Protein AF-0000000072902634 (afdb_homodimer)

Nearest PDB structures (foldseek):
  3dku-assembly8_H  TM=8.386E-01  e=2.528E-10  Escherichia coli APEC O1
  6m6y-assembly1_A  TM=7.866E-01  e=4.391E-08  Mycolicibacterium smegmatis MC2 155
  5ggc-assembly1_A  TM=7.955E-01  e=4.964E-08  Mycolicibacterium smegmatis MC2 155
  5isy-assembly1_C  TM=7.132E-01  e=1.367E-06  Escherichia coli K-12
  3j7y-assembly1_e  TM=7.164E-01  e=5.611E-06  Homo sapiens

Structure (mmCIF, N/CA/C/O backbone):
data_AF-0000000072902634-model_v1
#
loop_
_entity.id
_entity.type
_entity.pdbx_description
1 polymer 'NUDIX hydrolase'
#
loop_
_atom_site.group_PDB
_atom_site.id
_atom_site.type_symbol
_atom_site.label_atom_id
_atom_site.label_alt_id
_atom_site.label_comp_id
_atom_site.label_asym_id
_atom_site.label_entity_id
_atom_site.label_seq_id
_atom_site.pdbx_PDB_ins_code
_atom_site.Cartn_x
_atom_site.Cartn_y
_atom_site.Cartn_z
_atom_site.occupancy
_atom_site.B_iso_or_equiv
_atom_site.auth_seq_id
_atom_site.auth_comp_id
_atom_site.auth_asym_id
_atom_site.auth_atom_id
_atom_site.pdbx_PDB_model_num
ATOM 1 N N . MET A 1 1 ? 7.055 -5.246 19.156 1 53.06 1 MET A N 1
ATOM 2 C CA . MET A 1 1 ? 5.766 -4.562 19.125 1 53.06 1 MET A CA 1
ATOM 3 C C . MET A 1 1 ? 4.93 -5.043 17.938 1 53.06 1 MET A C 1
ATOM 5 O O . MET A 1 1 ? 5.461 -5.27 16.844 1 53.06 1 MET A O 1
ATOM 9 N N . MET A 1 2 ? 3.848 -5.895 18.109 1 72.19 2 MET A N 1
ATOM 10 C CA . MET A 1 2 ? 2.98 -6.602 17.172 1 72.19 2 MET A CA 1
ATOM 11 C C . MET A 1 2 ? 2.08 -5.629 16.422 1 72.19 2 MET A C 1
ATOM 13 O O . MET A 1 2 ? 1.369 -4.832 17.031 1 72.19 2 MET A O 1
ATOM 17 N N . TYR A 1 3 ? 2.367 -5.316 15.188 1 90.56 3 TYR A N 1
ATOM 18 C CA . TYR A 1 3 ? 1.483 -4.438 14.438 1 90.56 3 TYR A CA 1
ATOM 19 C C . TYR A 1 3 ? 0.258 -5.191 13.938 1 90.56 3 TYR A C 1
ATOM 21 O O . TYR A 1 3 ? 0.328 -6.395 13.672 1 90.56 3 TYR A O 1
ATOM 29 N N . PRO A 1 4 ? -0.807 -4.48 13.805 1 94.38 4 PRO A N 1
ATOM 30 C CA . PRO A 1 4 ? -2.096 -5.16 13.648 1 94.38 4 PRO A CA 1
ATOM 31 C C . PRO A 1 4 ? -2.332 -5.664 12.227 1 94.38 4 PRO A C 1
ATOM 33 O O . PRO A 1 4 ? -3.221 -6.488 12 1 94.38 4 PRO A O 1
ATOM 36 N N . ILE A 1 5 ? -1.676 -5.172 11.258 1 97.06 5 ILE A N 1
ATOM 37 C CA . ILE A 1 5 ? -1.984 -5.5 9.867 1 97.06 5 ILE A CA 1
ATOM 38 C C . ILE A 1 5 ? -0.877 -6.375 9.281 1 97.06 5 ILE A C 1
ATOM 40 O O . ILE A 1 5 ? 0.306 -6.047 9.398 1 97.06 5 ILE A O 1
ATOM 44 N N . ARG A 1 6 ? -1.269 -7.496 8.734 1 97.56 6 ARG A N 1
ATOM 45 C CA . ARG A 1 6 ? -0.347 -8.328 7.961 1 97.56 6 ARG A CA 1
ATOM 46 C C . ARG A 1 6 ? -0.116 -7.746 6.57 1 97.56 6 ARG A C 1
ATOM 48 O O . ARG A 1 6 ? -1.032 -7.715 5.746 1 97.56 6 ARG A O 1
ATOM 55 N N . VAL A 1 7 ? 1.092 -7.336 6.312 1 98.44 7 VAL A N 1
ATOM 56 C CA . VAL A 1 7 ? 1.448 -6.793 5.004 1 98.44 7 VAL A CA 1
ATOM 57 C C . VAL A 1 7 ? 1.836 -7.93 4.062 1 98.44 7 VAL A C 1
ATOM 59 O O . VAL A 1 7 ? 2.625 -8.805 4.426 1 98.44 7 VAL A O 1
ATOM 62 N N . ARG A 1 8 ? 1.213 -7.883 2.846 1 98.62 8 ARG A N 1
ATOM 63 C CA . ARG A 1 8 ? 1.448 -8.906 1.836 1 98.62 8 ARG A CA 1
ATOM 64 C C . ARG A 1 8 ? 1.839 -8.289 0.5 1 98.62 8 ARG A C 1
ATOM 66 O O . ARG A 1 8 ? 1.524 -7.125 0.237 1 98.62 8 ARG A O 1
ATOM 73 N N . GLY A 1 9 ? 2.582 -9 -0.279 1 98.69 9 GLY A N 1
ATOM 74 C CA . GLY A 1 9 ? 2.887 -8.672 -1.662 1 98.69 9 GLY A CA 1
ATOM 75 C C . GLY A 1 9 ? 2.479 -9.758 -2.639 1 98.69 9 GLY A C 1
ATOM 76 O O . GLY A 1 9 ? 2.629 -10.945 -2.35 1 98.69 9 GLY A O 1
ATOM 77 N N . SER A 1 10 ? 1.958 -9.367 -3.789 1 98.81 10 SER A N 1
ATOM 78 C CA . SER A 1 10 ? 1.588 -10.297 -4.852 1 98.81 10 SER A CA 1
ATOM 79 C C . SER A 1 10 ? 2.158 -9.859 -6.195 1 98.81 10 SER A C 1
ATOM 81 O O . SER A 1 10 ? 2.32 -8.664 -6.445 1 98.81 10 SER A O 1
ATOM 83 N N . ALA A 1 11 ? 2.434 -10.797 -7.008 1 98.88 11 ALA A N 1
ATOM 84 C CA . ALA A 1 11 ? 2.959 -10.547 -8.352 1 98.88 11 ALA A CA 1
ATOM 85 C C . ALA A 1 11 ? 1.867 -10.719 -9.406 1 98.88 11 ALA A C 1
ATOM 87 O O . ALA A 1 11 ? 1.338 -11.812 -9.594 1 98.88 11 ALA A O 1
ATOM 88 N N . LEU A 1 12 ? 1.52 -9.656 -10.039 1 98.94 12 LEU A N 1
ATOM 89 C CA . LEU A 1 12 ? 0.672 -9.711 -11.227 1 98.94 12 LEU A CA 1
ATOM 90 C C . LEU A 1 12 ? 1.515 -9.844 -12.484 1 98.94 12 LEU A C 1
ATOM 92 O O . LEU A 1 12 ? 2.199 -8.906 -12.891 1 98.94 12 LEU A O 1
ATOM 96 N N . ILE A 1 13 ? 1.522 -10.984 -13.07 1 98.88 13 ILE A N 1
ATOM 97 C CA . ILE A 1 13 ? 2.309 -11.289 -14.258 1 98.88 13 ILE A CA 1
ATOM 98 C C . ILE A 1 13 ? 1.378 -11.617 -15.422 1 98.88 13 ILE A C 1
ATOM 100 O O . ILE A 1 13 ? 0.684 -12.633 -15.406 1 98.88 13 ILE A O 1
ATOM 104 N N . ILE A 1 14 ? 1.354 -10.766 -16.422 1 98.69 14 ILE A N 1
ATOM 105 C CA . ILE A 1 14 ? 0.525 -10.961 -17.594 1 98.69 14 ILE A CA 1
ATOM 106 C C . ILE A 1 14 ? 1.41 -11.039 -18.844 1 98.69 14 ILE A C 1
ATOM 108 O O . ILE A 1 14 ? 2.209 -10.133 -19.109 1 98.69 14 ILE A O 1
ATOM 112 N N . GLU A 1 15 ? 1.349 -12.117 -19.516 1 97.44 15 GLU A N 1
ATOM 113 C CA . GLU A 1 15 ? 2.041 -12.359 -20.781 1 97.44 15 GLU A CA 1
ATOM 114 C C . GLU A 1 15 ? 1.113 -13 -21.797 1 97.44 15 GLU A C 1
ATOM 116 O O . GLU A 1 15 ? 0.334 -13.898 -21.469 1 97.44 15 GLU A O 1
ATOM 121 N N . ASN A 1 16 ? 1.155 -12.547 -23.016 1 97.44 16 ASN A N 1
ATOM 122 C CA . ASN A 1 16 ? 0.382 -13.133 -24.094 1 97.44 16 ASN A CA 1
ATOM 123 C C . ASN A 1 16 ? -1.099 -13.234 -23.734 1 97.44 16 ASN A C 1
ATOM 125 O O . ASN A 1 16 ? -1.709 -14.297 -23.906 1 97.44 16 ASN A O 1
ATOM 129 N N . GLU A 1 17 ? -1.635 -12.219 -23.109 1 98.25 17 GLU A N 1
ATOM 130 C CA . GLU A 1 17 ? -3.045 -12.102 -22.75 1 98.25 17 GLU A CA 1
ATOM 131 C C . GLU A 1 17 ? -3.449 -13.172 -21.734 1 98.25 17 GLU A C 1
ATOM 133 O O . GLU A 1 17 ? -4.621 -13.555 -21.672 1 98.25 17 GLU A O 1
ATOM 138 N N . GLU A 1 18 ? -2.496 -13.656 -21 1 98.75 18 GLU A N 1
ATOM 139 C CA . GLU A 1 18 ? -2.736 -14.602 -19.906 1 98.75 18 GLU A CA 1
ATOM 140 C C . GLU A 1 18 ? -2.125 -14.102 -18.609 1 98.75 18 GLU A C 1
ATOM 142 O O . GLU A 1 18 ? -1.1 -13.422 -18.609 1 98.75 18 GLU A O 1
ATOM 147 N N . VAL A 1 19 ? -2.754 -14.422 -17.531 1 98.88 19 VAL A N 1
ATOM 148 C CA . VAL A 1 19 ? -2.236 -14.078 -16.203 1 98.88 19 VAL A CA 1
ATOM 149 C C . VAL A 1 19 ? -1.739 -15.336 -15.5 1 98.88 19 VAL A C 1
ATOM 151 O O . VAL A 1 19 ? -2.375 -16.391 -15.578 1 98.88 19 VAL A O 1
ATOM 154 N N . LEU A 1 20 ? -0.582 -15.281 -14.875 1 98.88 20 LEU A N 1
ATOM 155 C CA . LEU A 1 20 ? -0.011 -16.391 -14.133 1 98.88 20 LEU A CA 1
ATOM 156 C C . LEU A 1 20 ? -0.644 -16.516 -12.75 1 98.88 20 LEU A C 1
ATOM 158 O O . LEU A 1 20 ? -0.615 -15.555 -11.969 1 98.88 20 LEU A O 1
ATOM 162 N N . LEU A 1 21 ? -1.217 -17.656 -12.461 1 98.81 21 LEU A N 1
ATOM 163 C CA . LEU A 1 21 ? -1.877 -17.906 -11.188 1 98.81 21 LEU A CA 1
ATOM 164 C C . LEU A 1 21 ? -1.385 -19.203 -10.547 1 98.81 21 LEU A C 1
ATOM 166 O O . LEU A 1 21 ? -0.917 -20.094 -11.25 1 98.81 21 LEU A O 1
ATOM 170 N N . VAL A 1 22 ? -1.429 -19.234 -9.25 1 98.12 22 VAL A N 1
ATOM 171 C CA . VAL A 1 22 ? -1.163 -20.453 -8.492 1 98.12 22 VAL A CA 1
ATOM 172 C C . VAL A 1 22 ? -2.477 -21.156 -8.188 1 98.12 22 VAL A C 1
ATOM 174 O O . VAL A 1 22 ? -3.447 -20.531 -7.754 1 98.12 22 VAL A O 1
ATOM 177 N N . GLU A 1 23 ? -2.527 -22.422 -8.453 1 97.44 23 GLU A N 1
ATOM 178 C CA . GLU A 1 23 ? -3.729 -23.25 -8.297 1 97.44 23 GLU A CA 1
ATOM 179 C C . GLU A 1 23 ? -3.742 -23.969 -6.953 1 97.44 23 GLU A C 1
ATOM 181 O O . GLU A 1 23 ? -2.727 -24.516 -6.527 1 97.44 23 GLU A O 1
ATOM 186 N N . PHE A 1 24 ? -4.859 -23.906 -6.293 1 96.25 24 PHE A N 1
ATOM 187 C CA . PHE A 1 24 ? -5.074 -24.594 -5.031 1 96.25 24 PHE A CA 1
ATOM 188 C C . PHE A 1 24 ? -6.328 -25.469 -5.098 1 96.25 24 PHE A C 1
ATOM 190 O O . PHE A 1 24 ? -7.305 -25.109 -5.758 1 96.25 24 PHE A O 1
ATOM 197 N N . ARG A 1 25 ? -6.246 -26.594 -4.41 1 95 25 ARG A N 1
ATOM 198 C CA . ARG A 1 25 ? -7.41 -27.422 -4.148 1 95 25 ARG A CA 1
ATOM 199 C C . ARG A 1 25 ? -7.535 -27.75 -2.664 1 95 25 ARG A C 1
ATOM 201 O O . ARG A 1 25 ? -6.676 -28.422 -2.096 1 95 25 ARG A O 1
ATOM 208 N N . ASP A 1 26 ? -8.547 -27.234 -2.088 1 92.44 26 ASP A N 1
ATOM 209 C CA . ASP A 1 26 ? -8.766 -27.469 -0.666 1 92.44 26 ASP A CA 1
ATOM 210 C C . ASP A 1 26 ? -10.242 -27.719 -0.37 1 92.44 26 ASP A C 1
ATOM 212 O O . ASP A 1 26 ? -10.992 -28.172 -1.24 1 92.44 26 ASP A O 1
ATOM 216 N N . GLU A 1 27 ? -10.656 -27.594 0.842 1 91.06 27 GLU A N 1
ATOM 217 C CA . GLU A 1 27 ? -12.023 -27.875 1.255 1 91.06 27 GLU A CA 1
ATOM 218 C C . GLU A 1 27 ? -13.023 -26.969 0.534 1 91.06 27 GLU A C 1
ATOM 220 O O . GLU A 1 27 ? -14.188 -27.328 0.375 1 91.06 27 GLU A O 1
ATOM 225 N N . ASN A 1 28 ? -12.578 -25.844 0.06 1 89.19 28 ASN A N 1
ATOM 226 C CA . ASN A 1 28 ? -13.43 -24.906 -0.655 1 89.19 28 ASN A CA 1
ATOM 227 C C . ASN A 1 28 ? -13.453 -25.188 -2.152 1 89.19 28 ASN A C 1
ATOM 229 O O . ASN A 1 28 ? -14.156 -24.516 -2.908 1 89.19 28 ASN A O 1
ATOM 233 N N . GLY A 1 29 ? -12.711 -26.188 -2.545 1 94.25 29 GLY A N 1
ATOM 234 C CA . GLY A 1 29 ? -12.656 -26.562 -3.951 1 94.25 29 GLY A CA 1
ATOM 235 C C . GLY A 1 29 ? -11.445 -26 -4.672 1 94.25 29 GLY A C 1
ATOM 236 O O . GLY A 1 29 ? -10.422 -25.703 -4.047 1 94.25 29 GLY A O 1
ATOM 237 N N . LEU A 1 30 ? -11.594 -25.969 -5.996 1 97.25 30 LEU A N 1
ATOM 238 C CA . LEU A 1 30 ? -10.539 -25.438 -6.859 1 97.25 30 LEU A CA 1
ATOM 239 C C . LEU A 1 30 ? -10.57 -23.922 -6.902 1 97.25 30 LEU A C 1
ATOM 241 O O . LEU A 1 30 ? -11.633 -23.328 -7.105 1 97.25 30 LEU A O 1
ATOM 245 N N . HIS A 1 31 ? -9.438 -23.281 -6.582 1 97.62 31 HIS A N 1
ATOM 246 C CA . HIS A 1 31 ? -9.336 -21.828 -6.672 1 97.62 31 HIS A CA 1
ATOM 247 C C . HIS A 1 31 ? -7.91 -21.391 -7.004 1 97.62 31 HIS A C 1
ATOM 249 O O . HIS A 1 31 ? -6.996 -22.219 -7.012 1 97.62 31 HIS A O 1
ATOM 255 N N . TYR A 1 32 ? -7.805 -20.109 -7.297 1 98.25 32 TYR A N 1
ATOM 256 C CA . TYR A 1 32 ? -6.531 -19.562 -7.754 1 98.25 32 TYR A CA 1
ATOM 257 C C . TYR A 1 32 ? -6.164 -18.312 -6.965 1 98.25 32 TYR A C 1
ATOM 259 O O . TYR A 1 32 ? -7.039 -17.625 -6.438 1 98.25 32 TYR A O 1
ATOM 267 N N . ASN A 1 33 ? -4.91 -18.062 -6.895 1 98 33 ASN A N 1
ATOM 268 C CA . ASN A 1 33 ? -4.344 -16.844 -6.312 1 98 33 ASN A CA 1
ATOM 269 C C . ASN A 1 33 ? -3.227 -16.281 -7.184 1 98 33 ASN A C 1
ATOM 271 O O . ASN A 1 33 ? -2.598 -17 -7.953 1 98 33 ASN A O 1
ATOM 275 N N . LEU A 1 34 ? -3.047 -14.969 -7.059 1 98.81 34 LEU A N 1
ATOM 276 C CA . LEU A 1 34 ? -1.776 -14.438 -7.543 1 98.81 34 LEU A CA 1
ATOM 277 C C . LEU A 1 34 ? -0.615 -14.977 -6.711 1 98.81 34 LEU A C 1
ATOM 279 O O . LEU A 1 34 ? -0.737 -15.133 -5.496 1 98.81 34 LEU A O 1
ATOM 283 N N . PRO A 1 35 ? 0.55 -15.312 -7.402 1 98.38 35 PRO A N 1
ATOM 284 C CA . PRO A 1 35 ? 1.715 -15.594 -6.559 1 98.38 35 PRO A CA 1
ATOM 285 C C . PRO A 1 35 ? 1.986 -14.484 -5.539 1 98.38 35 PRO A C 1
ATOM 287 O O . PRO A 1 35 ? 2.01 -13.305 -5.898 1 98.38 35 PRO A O 1
ATOM 290 N N . GLY A 1 36 ? 2.105 -14.789 -4.324 1 98.12 36 GLY A N 1
ATOM 291 C CA . GLY A 1 36 ? 2.311 -13.781 -3.299 1 98.12 36 GLY A CA 1
ATOM 292 C C . GLY A 1 36 ? 2.205 -14.328 -1.89 1 98.12 36 GLY A C 1
ATOM 293 O O . GLY A 1 36 ? 1.945 -15.523 -1.701 1 98.12 36 GLY A O 1
ATOM 294 N N . GLY A 1 37 ? 2.439 -13.492 -0.905 1 97.69 37 GLY A N 1
ATOM 295 C CA . GLY A 1 37 ? 2.404 -13.891 0.494 1 97.69 37 GLY A CA 1
ATOM 296 C C . GLY A 1 37 ? 2.816 -12.773 1.439 1 97.69 37 GLY A C 1
ATOM 297 O O . GLY A 1 37 ? 2.973 -11.625 1.023 1 97.69 37 GLY A O 1
ATOM 298 N N . GLY A 1 38 ? 2.934 -13.156 2.705 1 97.44 38 GLY A N 1
ATOM 299 C CA . GLY A 1 38 ? 3.27 -12.18 3.729 1 97.44 38 GLY A CA 1
ATOM 300 C C . GLY A 1 38 ? 4.746 -11.82 3.75 1 97.44 38 GLY A C 1
ATOM 301 O O . GLY A 1 38 ? 5.598 -12.672 3.508 1 97.44 38 GLY A O 1
ATOM 302 N N . VAL A 1 39 ? 4.969 -10.555 4.082 1 97.75 39 VAL A N 1
ATOM 303 C CA . VAL A 1 39 ? 6.344 -10.102 4.258 1 97.75 39 VAL A CA 1
ATOM 304 C C . VAL A 1 39 ? 6.91 -10.656 5.566 1 97.75 39 VAL A C 1
ATOM 306 O O . VAL A 1 39 ? 6.227 -10.656 6.594 1 97.75 39 VAL A O 1
ATOM 309 N N . GLU A 1 40 ? 8.117 -11.156 5.523 1 95.94 40 GLU A N 1
ATOM 310 C CA . GLU A 1 40 ? 8.797 -11.672 6.707 1 95.94 40 GLU A CA 1
ATOM 311 C C . GLU A 1 40 ? 9.742 -10.633 7.297 1 95.94 40 GLU A C 1
ATOM 313 O O . GLU A 1 40 ? 10.062 -9.633 6.645 1 95.94 40 GLU A O 1
ATOM 318 N N . HIS A 1 41 ? 10.133 -10.852 8.531 1 94.19 41 HIS A N 1
ATOM 319 C CA . HIS A 1 41 ? 11.07 -9.945 9.195 1 94.19 41 HIS A CA 1
ATOM 320 C C . HIS A 1 41 ? 12.375 -9.836 8.414 1 94.19 41 HIS A C 1
ATOM 322 O O . HIS A 1 41 ? 12.93 -10.852 7.969 1 94.19 41 HIS A O 1
ATOM 328 N N . GLY A 1 42 ? 12.852 -8.57 8.18 1 93.94 42 GLY A N 1
ATOM 329 C CA . GLY A 1 42 ? 14.125 -8.359 7.516 1 93.94 42 GLY A CA 1
ATOM 330 C C . GLY A 1 42 ? 14.023 -8.391 6 1 93.94 42 GLY A C 1
ATOM 331 O O . GLY A 1 42 ? 15.031 -8.453 5.305 1 93.94 42 GLY A O 1
ATOM 332 N N . GLU A 1 43 ? 12.82 -8.391 5.531 1 96.12 43 GLU A N 1
ATOM 333 C CA . GLU A 1 43 ? 12.531 -8.422 4.102 1 96.12 43 GLU A CA 1
ATOM 334 C C . GLU A 1 43 ? 11.727 -7.191 3.68 1 96.12 43 GLU A C 1
ATOM 336 O O . GLU A 1 43 ? 10.789 -6.785 4.375 1 96.12 43 GLU A O 1
ATOM 341 N N . SER A 1 44 ? 12.195 -6.555 2.559 1 98.19 44 SER A N 1
ATOM 342 C CA . SER A 1 44 ? 11.359 -5.504 1.987 1 98.19 44 SER A CA 1
ATOM 343 C C . SER A 1 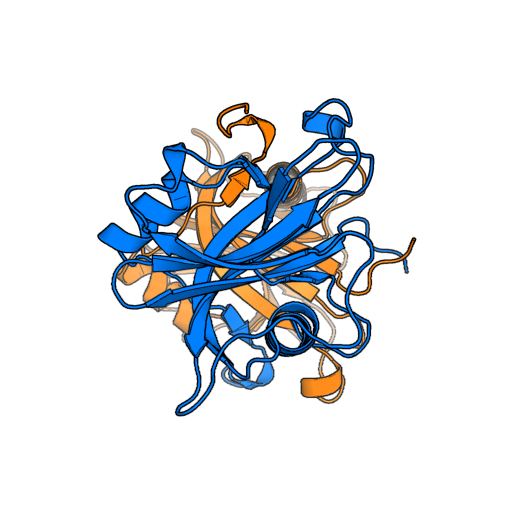44 ? 10.156 -6.086 1.252 1 98.19 44 SER A C 1
ATOM 345 O O . SER A 1 44 ? 10.102 -7.293 1.002 1 98.19 44 SER A O 1
ATOM 347 N N . LEU A 1 45 ? 9.25 -5.234 1.001 1 98.56 45 LEU A N 1
ATOM 348 C CA . LEU A 1 45 ? 8.07 -5.648 0.254 1 98.56 45 LEU A CA 1
ATOM 349 C C . LEU A 1 45 ? 8.453 -6.246 -1.095 1 98.56 45 LEU A C 1
ATOM 351 O O . LEU A 1 45 ? 7.949 -7.301 -1.48 1 98.56 45 LEU A O 1
ATOM 355 N N . LEU A 1 46 ? 9.375 -5.625 -1.817 1 98.56 46 LEU A N 1
ATOM 356 C CA . LEU A 1 46 ? 9.836 -6.117 -3.111 1 98.56 46 LEU A CA 1
ATOM 357 C C . LEU A 1 46 ? 10.531 -7.465 -2.963 1 98.56 46 LEU A C 1
ATOM 359 O O . LEU A 1 46 ? 10.312 -8.375 -3.768 1 98.56 46 LEU A O 1
ATOM 363 N N . GLN A 1 47 ? 11.367 -7.602 -1.946 1 98.62 47 GLN A N 1
ATOM 364 C CA . GLN A 1 47 ? 12.047 -8.867 -1.689 1 98.62 47 GLN A CA 1
ATOM 365 C C . GLN A 1 47 ? 11.039 -9.977 -1.404 1 98.62 47 GLN A C 1
ATOM 367 O O . GLN A 1 47 ? 11.227 -11.117 -1.845 1 98.62 47 GLN A O 1
ATOM 372 N N . ALA A 1 48 ? 10.008 -9.656 -0.676 1 98.56 48 ALA A N 1
ATOM 373 C CA . ALA A 1 48 ? 8.977 -10.633 -0.358 1 98.56 48 ALA A CA 1
ATOM 374 C C . ALA A 1 48 ? 8.281 -11.133 -1.624 1 98.56 48 ALA A C 1
ATOM 376 O O . ALA A 1 48 ? 8.07 -12.336 -1.793 1 98.56 48 ALA A O 1
ATOM 377 N N . VAL A 1 49 ? 7.934 -10.203 -2.516 1 98.69 49 VAL A N 1
ATOM 378 C CA . VAL A 1 49 ? 7.23 -10.562 -3.742 1 98.69 49 VAL A CA 1
ATOM 379 C C . VAL A 1 49 ? 8.109 -11.484 -4.59 1 98.69 49 VAL A C 1
ATOM 381 O O . VAL A 1 49 ? 7.637 -12.477 -5.137 1 98.69 49 VAL A O 1
ATOM 384 N N . LYS A 1 50 ? 9.383 -11.164 -4.668 1 98.75 50 LYS A N 1
ATOM 385 C CA . LYS A 1 50 ? 10.32 -11.992 -5.422 1 98.75 50 LYS A CA 1
ATOM 386 C C . LYS A 1 50 ? 10.453 -13.383 -4.797 1 98.75 50 LYS A C 1
ATOM 388 O O . LYS A 1 50 ? 10.422 -14.391 -5.504 1 98.75 50 LYS A O 1
ATOM 393 N N . ARG A 1 51 ? 10.609 -13.422 -3.518 1 98.19 51 ARG A N 1
ATOM 394 C CA . ARG A 1 51 ? 10.734 -14.695 -2.818 1 98.19 51 ARG A CA 1
ATOM 395 C C . ARG A 1 51 ? 9.484 -15.547 -3.021 1 98.19 51 ARG A C 1
ATOM 397 O O . ARG A 1 51 ? 9.586 -16.734 -3.342 1 98.19 51 ARG A O 1
ATOM 404 N N . GLU A 1 52 ? 8.312 -14.992 -2.854 1 97.88 52 GLU A N 1
ATOM 405 C CA . GLU A 1 52 ? 7.047 -15.719 -2.959 1 97.88 52 GLU A CA 1
ATOM 406 C C . GLU A 1 52 ? 6.828 -16.25 -4.375 1 97.88 52 GLU A C 1
ATOM 408 O O . GLU A 1 52 ? 6.289 -17.344 -4.562 1 97.88 52 GLU A O 1
ATOM 413 N N . ALA A 1 53 ? 7.18 -15.406 -5.387 1 98.12 53 ALA A N 1
ATOM 414 C CA . ALA A 1 53 ? 7.082 -15.867 -6.77 1 98.12 53 ALA A CA 1
ATOM 415 C C . ALA A 1 53 ? 7.953 -17.109 -6.992 1 98.12 53 ALA A C 1
ATOM 417 O O . ALA A 1 53 ? 7.539 -18.047 -7.668 1 98.12 53 ALA A O 1
ATOM 418 N N . ARG A 1 54 ? 9.125 -17.094 -6.414 1 97.19 54 ARG A N 1
ATOM 419 C CA . ARG A 1 54 ? 10.016 -18.234 -6.508 1 97.19 54 ARG A CA 1
ATOM 420 C C . ARG A 1 54 ? 9.445 -19.438 -5.766 1 97.19 54 ARG A C 1
ATOM 422 O O . ARG A 1 54 ? 9.477 -20.562 -6.277 1 97.19 54 ARG A O 1
ATOM 429 N N . GLU A 1 55 ? 8.961 -19.234 -4.594 1 96.56 55 GLU A N 1
ATOM 430 C CA . GLU A 1 55 ? 8.453 -20.312 -3.75 1 96.56 55 GLU A CA 1
ATOM 431 C C . GLU A 1 55 ? 7.203 -20.938 -4.359 1 96.56 55 GLU A C 1
ATOM 433 O O . GLU A 1 55 ? 7.016 -22.156 -4.277 1 96.56 55 GLU A O 1
ATOM 438 N N . GLU A 1 56 ? 6.379 -20.156 -4.973 1 97.06 56 GLU A N 1
ATOM 439 C CA . GLU A 1 56 ? 5.059 -20.641 -5.359 1 97.06 56 GLU A CA 1
ATOM 440 C C . GLU A 1 56 ? 5.008 -20.969 -6.848 1 97.06 56 GLU A C 1
ATOM 442 O O . GLU A 1 56 ? 4.141 -21.734 -7.289 1 97.06 56 GLU A O 1
ATOM 447 N N . ALA A 1 57 ? 5.883 -20.375 -7.699 1 97.62 57 ALA A N 1
ATOM 448 C CA . ALA A 1 57 ? 5.793 -20.562 -9.148 1 97.62 57 ALA A CA 1
ATOM 449 C C . ALA A 1 57 ? 7.164 -20.859 -9.75 1 97.62 57 ALA A C 1
ATOM 451 O O . ALA A 1 57 ? 7.305 -20.938 -10.969 1 97.62 57 ALA A O 1
ATOM 452 N N . SER A 1 58 ? 8.266 -20.922 -8.945 1 97.31 58 SER A N 1
ATOM 453 C CA . SER A 1 58 ? 9.617 -21.266 -9.375 1 97.31 58 SER A CA 1
ATOM 454 C C . SER A 1 58 ? 10.125 -20.297 -10.438 1 97.31 58 SER A C 1
ATOM 456 O O . SER A 1 58 ? 10.727 -20.719 -11.43 1 97.31 58 SER A O 1
ATOM 458 N N . VAL A 1 59 ? 9.859 -19.031 -10.203 1 97.75 59 VAL A N 1
ATOM 459 C CA . VAL A 1 59 ? 10.297 -18.062 -11.211 1 97.75 59 VAL A CA 1
ATOM 460 C C . VAL A 1 59 ? 11.016 -16.891 -10.531 1 97.75 59 VAL A C 1
ATOM 462 O O . VAL A 1 59 ? 10.641 -16.484 -9.43 1 97.75 59 VAL A O 1
ATOM 465 N N . ASP A 1 60 ? 11.992 -16.391 -11.273 1 98.19 60 ASP A N 1
ATOM 466 C CA . ASP A 1 60 ? 12.555 -15.07 -10.969 1 98.19 60 ASP A CA 1
ATOM 467 C C . ASP A 1 60 ? 11.82 -13.969 -11.742 1 98.19 60 ASP A C 1
ATOM 469 O O . ASP A 1 60 ? 11.523 -14.133 -12.922 1 98.19 60 ASP A O 1
ATOM 473 N N . ILE A 1 61 ? 11.523 -12.867 -11.023 1 98.75 61 ILE A N 1
ATOM 474 C CA . ILE A 1 61 ? 10.711 -11.836 -11.664 1 98.75 61 ILE A CA 1
ATOM 475 C C . ILE A 1 61 ? 11.398 -10.484 -11.531 1 98.75 61 ILE A C 1
ATOM 477 O O . ILE A 1 61 ? 12.273 -10.305 -10.68 1 98.75 61 ILE A O 1
ATOM 481 N N . GLU A 1 62 ? 11.062 -9.594 -12.461 1 98.5 62 GLU A N 1
ATOM 482 C CA . GLU A 1 62 ? 11.258 -8.156 -12.305 1 98.5 62 GLU A CA 1
ATOM 483 C C . GLU A 1 62 ? 10 -7.492 -11.75 1 98.5 62 GLU A C 1
ATOM 485 O O . GLU A 1 62 ? 8.914 -7.66 -12.297 1 98.5 62 GLU A O 1
ATOM 490 N N . VAL A 1 63 ? 10.203 -6.797 -10.641 1 98.62 63 VAL A N 1
ATOM 491 C CA . VAL A 1 63 ? 9.062 -6.156 -9.992 1 98.62 63 VAL A CA 1
ATOM 492 C C . VAL A 1 63 ? 8.922 -4.723 -10.5 1 98.62 63 VAL A C 1
ATOM 494 O O . VAL A 1 63 ? 9.859 -3.93 -10.414 1 98.62 63 VAL A O 1
ATOM 497 N N . GLY A 1 64 ? 7.734 -4.348 -11.055 1 98.19 64 GLY A N 1
ATOM 498 C CA . GLY A 1 64 ? 7.438 -3.004 -11.531 1 98.19 64 GLY A CA 1
ATOM 499 C C . GLY A 1 64 ? 6.656 -2.178 -10.523 1 98.19 64 GLY A C 1
ATOM 500 O O . GLY A 1 64 ? 6.891 -2.27 -9.32 1 98.19 64 GLY A O 1
ATOM 501 N N . GLU A 1 65 ? 5.828 -1.282 -11.062 1 98.25 65 GLU A N 1
ATOM 502 C CA . GLU A 1 65 ? 5.062 -0.36 -10.227 1 98.25 65 GLU A CA 1
ATOM 503 C C . GLU A 1 65 ? 3.842 -1.048 -9.617 1 98.25 65 GLU A C 1
ATOM 505 O O . GLU A 1 65 ? 3.574 -2.215 -9.914 1 98.25 65 GLU A O 1
ATOM 510 N N . VAL A 1 66 ? 3.193 -0.376 -8.758 1 98.69 66 VAL A N 1
ATOM 511 C CA . VAL A 1 66 ? 2.047 -0.906 -8.031 1 98.69 66 VAL A CA 1
ATOM 512 C C . VAL A 1 66 ? 0.783 -0.754 -8.875 1 98.69 66 VAL A C 1
ATOM 514 O O . VAL A 1 66 ? 0.429 0.355 -9.281 1 98.69 66 VAL A O 1
ATOM 517 N N . ALA A 1 67 ? 0.102 -1.864 -9.133 1 98.25 67 ALA A N 1
ATOM 518 C CA . ALA A 1 67 ? -1.123 -1.856 -9.93 1 98.25 67 ALA A CA 1
ATOM 519 C C . ALA A 1 67 ? -2.318 -1.411 -9.086 1 98.25 67 ALA A C 1
ATOM 521 O O . ALA A 1 67 ? -3.096 -0.552 -9.508 1 98.25 67 ALA A O 1
ATOM 522 N N . PHE A 1 68 ? -2.502 -1.953 -7.93 1 96.62 68 PHE A N 1
ATOM 523 C CA . PHE A 1 68 ? -3.52 -1.551 -6.965 1 96.62 68 PHE A CA 1
ATOM 524 C C . PHE A 1 68 ? -3.244 -2.166 -5.598 1 96.62 68 PHE A C 1
ATOM 526 O O . PHE A 1 68 ? -2.303 -2.947 -5.441 1 96.62 68 PHE A O 1
ATOM 533 N N . LEU A 1 69 ? -3.943 -1.701 -4.609 1 98.69 69 LEU A N 1
ATOM 534 C CA . LEU A 1 69 ? -3.91 -2.213 -3.244 1 98.69 69 LEU A CA 1
ATOM 535 C C . LEU A 1 69 ? -5.215 -2.92 -2.896 1 98.69 69 LEU A C 1
ATOM 537 O O . LEU A 1 69 ? -6.27 -2.586 -3.438 1 98.69 69 LEU A O 1
ATOM 541 N N . TYR A 1 70 ? -5.102 -3.945 -2.031 1 98.75 70 TYR A N 1
ATOM 542 C CA . TYR A 1 70 ? -6.254 -4.676 -1.515 1 98.75 70 TYR A CA 1
ATOM 543 C C . TYR A 1 70 ? -6.199 -4.781 0.004 1 98.75 70 TYR A C 1
ATOM 545 O O . TYR A 1 70 ? -5.172 -5.168 0.568 1 98.75 70 TYR A O 1
ATOM 553 N N . GLU A 1 71 ? -7.23 -4.344 0.64 1 98.81 71 GLU A N 1
ATOM 554 C CA . GLU A 1 71 ? -7.336 -4.453 2.092 1 98.81 71 GLU A CA 1
ATOM 555 C C . GLU A 1 71 ? -8.477 -5.379 2.496 1 98.81 71 GLU A C 1
ATOM 557 O O . GLU A 1 71 ? -9.594 -5.246 1.998 1 98.81 71 GLU A O 1
ATOM 562 N N . TYR A 1 72 ? -8.203 -6.363 3.312 1 98.38 72 TYR A N 1
ATOM 563 C CA . TYR A 1 72 ? -9.195 -7.125 4.062 1 98.38 72 TYR A CA 1
ATOM 564 C C . TYR A 1 72 ? -9.203 -6.719 5.531 1 98.38 72 TYR A C 1
ATOM 566 O O . TYR A 1 72 ? -8.227 -6.953 6.25 1 98.38 72 TYR A O 1
ATOM 574 N N . ALA A 1 73 ? -10.172 -6.035 5.977 1 97.69 73 ALA A N 1
ATOM 575 C CA . ALA A 1 73 ? -10.398 -5.66 7.371 1 97.69 73 ALA A CA 1
ATOM 576 C C . ALA A 1 73 ? -11.516 -6.5 7.992 1 97.69 73 ALA A C 1
ATOM 578 O O . ALA A 1 73 ? -12.695 -6.293 7.695 1 97.69 73 ALA A O 1
ATOM 579 N N . PRO A 1 74 ? -11.18 -7.375 8.922 1 96.88 74 PRO A N 1
ATOM 580 C CA . PRO A 1 74 ? -12.156 -8.336 9.438 1 96.88 74 PRO A CA 1
ATOM 581 C C . PRO A 1 74 ? -13.375 -7.66 10.055 1 96.88 74 PRO A C 1
ATOM 583 O O . PRO A 1 74 ? -14.5 -8.148 9.898 1 96.88 74 PRO A O 1
ATOM 586 N N . HIS A 1 75 ? -13.203 -6.547 10.773 1 95.19 75 HIS A N 1
ATOM 587 C CA . HIS A 1 75 ? -14.297 -5.895 11.477 1 95.19 75 HIS A CA 1
ATOM 588 C C . HIS A 1 75 ? -15.312 -5.312 10.492 1 95.19 75 HIS A C 1
ATOM 590 O O . HIS A 1 75 ? -16.469 -5.078 10.859 1 95.19 75 HIS A O 1
ATOM 596 N N . LEU A 1 76 ? -14.922 -5.082 9.305 1 96.31 76 LEU A N 1
ATOM 597 C CA . LEU A 1 76 ? -15.82 -4.539 8.289 1 96.31 76 LEU A CA 1
ATOM 598 C C . LEU A 1 76 ? -16.438 -5.652 7.449 1 96.31 76 LEU A C 1
ATOM 600 O O . LEU A 1 76 ? -17.281 -5.398 6.594 1 96.31 76 LEU A O 1
ATOM 604 N N . ASN A 1 77 ? -15.953 -6.914 7.598 1 94.25 77 ASN A N 1
ATOM 605 C CA . ASN A 1 77 ? -16.391 -8.039 6.781 1 94.25 77 ASN A CA 1
ATOM 606 C C . ASN A 1 77 ? -16.953 -9.172 7.645 1 94.25 77 ASN A C 1
ATOM 608 O O . ASN A 1 77 ? -17.062 -10.305 7.184 1 94.25 77 ASN A O 1
ATOM 612 N N . TYR A 1 78 ? -17.234 -8.93 8.898 1 93.56 78 TYR A N 1
ATOM 613 C CA . TYR 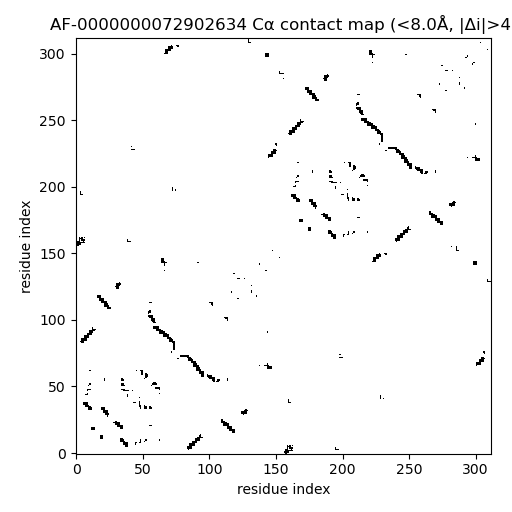A 1 78 ? -17.781 -9.898 9.836 1 93.56 78 TYR A CA 1
ATOM 614 C C . TYR A 1 78 ? -16.906 -11.141 9.93 1 93.56 78 TYR A C 1
ATOM 616 O O . TYR A 1 78 ? -17.422 -12.258 9.992 1 93.56 78 TYR A O 1
ATOM 624 N N . ASP A 1 79 ? -15.664 -10.953 9.734 1 93.5 79 ASP A N 1
ATOM 625 C CA . ASP A 1 79 ? -14.648 -12 9.844 1 93.5 79 ASP A CA 1
ATOM 626 C C . ASP A 1 79 ? -14.875 -13.086 8.789 1 93.5 79 ASP A C 1
ATOM 628 O O . ASP A 1 79 ? -14.586 -14.258 9.031 1 93.5 79 ASP A O 1
ATOM 632 N N . LYS A 1 80 ? -15.43 -12.742 7.688 1 91.56 80 LYS A N 1
ATOM 633 C CA . LYS A 1 80 ? -15.82 -13.68 6.637 1 91.56 80 LYS A CA 1
ATOM 634 C C . LYS A 1 80 ? -14.648 -14.555 6.207 1 91.56 80 LYS A C 1
ATOM 636 O O . LYS A 1 80 ? -14.828 -15.734 5.906 1 91.56 80 LYS A O 1
ATOM 641 N N . TYR A 1 81 ? -13.461 -14.039 6.168 1 92.75 81 TYR A N 1
ATOM 642 C CA . TYR A 1 81 ? -12.297 -14.781 5.707 1 92.75 81 TYR A CA 1
ATOM 643 C C . TYR A 1 81 ? -11.258 -14.914 6.816 1 92.75 81 TYR A C 1
ATOM 645 O O . TYR A 1 81 ? -10.062 -15.086 6.543 1 92.75 81 TYR A O 1
ATOM 653 N N . GLY A 1 82 ? -11.695 -14.75 8.039 1 94.25 82 GLY A N 1
ATOM 654 C CA . GLY A 1 82 ? -10.82 -14.875 9.195 1 94.25 82 GLY A CA 1
ATOM 655 C C . GLY A 1 82 ? -10.586 -13.562 9.906 1 94.25 82 GLY A C 1
ATOM 656 O O . GLY A 1 82 ? -11.102 -12.523 9.492 1 94.25 82 GLY A O 1
ATOM 657 N N . SER A 1 83 ? -9.719 -13.602 10.93 1 95.06 83 SER A N 1
ATOM 658 C CA . SER A 1 83 ? -9.562 -12.461 11.828 1 95.06 83 SER A CA 1
ATOM 659 C C . SER A 1 83 ? -8.289 -11.68 11.516 1 95.06 83 SER A C 1
ATOM 661 O O . SER A 1 83 ? -8.016 -10.656 12.141 1 95.06 83 SER A O 1
ATOM 663 N N . VAL A 1 84 ? -7.566 -12.156 10.516 1 95.62 84 VAL A N 1
ATOM 664 C CA . VAL A 1 84 ? -6.297 -11.5 10.219 1 95.62 84 VAL A CA 1
ATOM 665 C C . VAL A 1 84 ? -6.531 -10.312 9.289 1 95.62 84 VAL A C 1
ATOM 667 O O . VAL A 1 84 ? -6.984 -10.484 8.156 1 95.62 84 VAL A O 1
ATOM 670 N N . HIS A 1 85 ? -6.281 -9.125 9.766 1 97.12 85 HIS A N 1
ATOM 671 C CA . HIS A 1 85 ? -6.277 -7.918 8.945 1 97.12 85 HIS A CA 1
ATOM 672 C C . HIS A 1 85 ? -5.078 -7.895 8.008 1 97.12 85 HIS A C 1
ATOM 674 O O . HIS A 1 85 ? -3.938 -8.07 8.445 1 97.12 85 HIS A O 1
ATOM 680 N N . SER A 1 86 ? -5.367 -7.691 6.68 1 98.25 86 SER A N 1
ATOM 681 C CA . SER A 1 86 ? -4.25 -7.738 5.742 1 98.25 86 SER A CA 1
ATOM 682 C C . SER A 1 86 ? -4.324 -6.598 4.734 1 98.25 86 SER A C 1
ATOM 684 O O . SER A 1 86 ? -5.414 -6.137 4.387 1 98.25 86 SER A O 1
ATOM 686 N N . LEU A 1 87 ? -3.188 -6.094 4.387 1 98.75 87 LEU A N 1
ATOM 687 C CA . LEU A 1 87 ? -2.969 -5.164 3.287 1 98.75 87 LEU A CA 1
ATOM 688 C C . LEU A 1 87 ? -2.033 -5.766 2.244 1 98.75 87 LEU A C 1
ATOM 690 O O . LEU A 1 87 ? -0.874 -6.062 2.541 1 98.75 87 LEU A O 1
ATOM 694 N N . THR A 1 88 ? -2.582 -5.934 1.021 1 98.88 88 THR A N 1
ATOM 695 C CA . THR A 1 88 ? -1.806 -6.559 -0.046 1 98.88 88 THR A CA 1
ATOM 696 C C . THR A 1 88 ? -1.464 -5.539 -1.131 1 98.88 88 THR A C 1
ATOM 698 O O . THR A 1 88 ? -2.338 -4.812 -1.604 1 98.88 88 THR A O 1
ATOM 701 N N . THR A 1 89 ? -0.206 -5.422 -1.44 1 98.88 89 THR A N 1
ATOM 702 C CA . THR A 1 89 ? 0.247 -4.645 -2.588 1 98.88 89 THR A CA 1
ATOM 703 C C . THR A 1 89 ? 0.434 -5.535 -3.811 1 98.88 89 THR A C 1
ATOM 705 O O . THR A 1 89 ? 1.182 -6.516 -3.762 1 98.88 89 THR A O 1
ATOM 708 N N . ILE A 1 90 ? -0.295 -5.254 -4.875 1 98.88 90 ILE A N 1
ATOM 709 C CA . ILE A 1 90 ? -0.181 -6.016 -6.113 1 98.88 90 ILE A CA 1
ATOM 710 C C . ILE A 1 90 ? 0.729 -5.277 -7.09 1 98.88 90 ILE A C 1
ATOM 712 O O . ILE A 1 90 ? 0.416 -4.164 -7.52 1 98.88 90 ILE A O 1
ATOM 716 N N . PHE A 1 91 ? 1.8 -5.898 -7.449 1 98.88 91 PHE A N 1
ATOM 717 C CA . PHE A 1 91 ? 2.799 -5.293 -8.32 1 98.88 91 PHE A CA 1
ATOM 718 C C . PHE A 1 91 ? 2.637 -5.777 -9.75 1 98.88 91 PHE A C 1
ATOM 720 O O . PHE A 1 91 ? 2.357 -6.953 -9.984 1 98.88 91 PHE A O 1
ATOM 727 N N . ASP A 1 92 ? 2.799 -4.828 -10.664 1 98.75 92 ASP A N 1
ATOM 728 C CA . ASP A 1 92 ? 3 -5.195 -12.062 1 98.75 92 ASP A CA 1
ATOM 729 C C . ASP A 1 92 ? 4.379 -5.82 -12.273 1 98.75 92 ASP A C 1
ATOM 731 O O . ASP A 1 92 ? 5.395 -5.121 -12.25 1 98.75 92 ASP A O 1
ATOM 735 N N . CYS A 1 93 ? 4.406 -7.164 -12.547 1 98.81 93 CYS A N 1
ATOM 736 C CA . CYS A 1 93 ? 5.668 -7.887 -12.641 1 98.81 93 CYS A CA 1
ATOM 737 C C . CYS A 1 93 ? 5.832 -8.523 -14.016 1 98.81 93 CYS A C 1
ATOM 739 O O . CYS A 1 93 ? 4.855 -8.68 -14.75 1 98.81 93 CYS A O 1
ATOM 741 N N . SER A 1 94 ? 7.086 -8.852 -14.352 1 98.62 94 SER A N 1
ATOM 742 C CA . SER A 1 94 ? 7.426 -9.617 -15.547 1 98.62 94 SER A CA 1
ATOM 743 C C . SER A 1 94 ? 8.414 -10.734 -15.227 1 98.62 94 SER A C 1
ATOM 745 O O . SER A 1 94 ? 9.188 -10.625 -14.273 1 98.62 94 SER A O 1
ATOM 747 N N . LEU A 1 95 ? 8.328 -11.805 -16.016 1 98.44 95 LEU A N 1
ATOM 748 C CA . LEU A 1 95 ? 9.305 -12.883 -15.867 1 98.44 95 LEU A CA 1
ATOM 749 C C . LEU A 1 95 ? 10.68 -12.445 -16.375 1 98.44 95 LEU A C 1
ATOM 751 O O . LEU A 1 95 ? 10.773 -11.734 -17.375 1 98.44 95 LEU A O 1
ATOM 755 N N . ARG A 1 96 ? 11.68 -12.836 -15.617 1 97.56 96 ARG A N 1
ATOM 756 C CA . ARG A 1 96 ? 13.023 -12.688 -16.172 1 97.56 96 ARG A CA 1
ATOM 757 C C . ARG A 1 96 ? 13.203 -13.57 -17.406 1 97.56 96 ARG A C 1
ATOM 759 O O . ARG A 1 96 ? 12.516 -14.578 -17.562 1 97.56 96 ARG A O 1
ATOM 766 N N . GLU A 1 97 ? 14.141 -13.203 -18.188 1 95.31 97 GLU A N 1
ATOM 767 C CA . GLU A 1 97 ? 14.383 -13.938 -19.422 1 95.31 97 GLU A CA 1
ATOM 768 C C . GLU A 1 97 ? 14.688 -15.406 -19.141 1 95.31 97 GLU A C 1
ATOM 770 O O . GLU A 1 97 ? 15.477 -15.719 -18.25 1 95.31 97 GLU A O 1
ATOM 775 N N . GLY A 1 98 ? 14 -16.25 -19.844 1 94.5 98 GLY A N 1
ATOM 776 C CA . GLY A 1 98 ? 14.297 -17.672 -19.781 1 94.5 98 GLY A CA 1
ATOM 777 C C . GLY A 1 98 ? 13.531 -18.375 -18.672 1 94.5 98 GLY A C 1
ATOM 778 O O . GLY A 1 98 ? 13.617 -19.594 -18.531 1 94.5 98 GLY A O 1
ATOM 779 N N . GLU A 1 99 ? 12.781 -17.625 -17.906 1 95.31 99 GLU A N 1
ATOM 780 C CA . GLU A 1 99 ? 12.031 -18.234 -16.812 1 95.31 99 GLU A CA 1
ATOM 781 C C . GLU A 1 99 ? 10.773 -18.922 -17.328 1 95.31 99 GLU A C 1
ATOM 783 O O . GLU A 1 99 ? 10.094 -18.422 -18.219 1 95.31 99 GLU A O 1
ATOM 788 N N . THR A 1 100 ? 10.531 -20.125 -16.75 1 96.12 100 THR A N 1
ATOM 789 C CA . THR A 1 100 ? 9.305 -20.875 -17.016 1 96.12 100 THR A CA 1
ATOM 790 C C . THR A 1 100 ? 8.633 -21.281 -15.703 1 96.12 100 THR A C 1
ATOM 792 O O . THR A 1 100 ? 9.203 -22.047 -14.914 1 96.12 100 THR A O 1
ATOM 795 N N . PRO A 1 101 ? 7.453 -20.797 -15.562 1 97.31 101 PRO A N 1
ATOM 796 C CA . PRO A 1 101 ? 6.77 -21.141 -14.32 1 97.31 101 PRO A CA 1
ATOM 797 C C . PRO A 1 101 ? 6.559 -22.656 -14.164 1 97.31 101 PRO A C 1
ATOM 799 O O . PRO A 1 101 ? 6.273 -23.344 -15.141 1 97.31 101 PRO A O 1
ATOM 802 N N . GLU A 1 102 ? 6.758 -23.109 -12.953 1 94.81 102 GLU A N 1
ATOM 803 C CA . GLU A 1 102 ? 6.539 -24.5 -12.594 1 94.81 102 GLU A CA 1
ATOM 804 C C . GLU A 1 102 ? 6.125 -24.641 -11.133 1 94.81 102 GLU A C 1
ATOM 806 O O . GLU A 1 102 ? 6.449 -23.781 -10.312 1 94.81 102 GLU A O 1
ATOM 811 N N . ILE A 1 103 ? 5.438 -25.688 -10.891 1 91.75 103 ILE A N 1
ATOM 812 C CA . ILE A 1 103 ? 5.117 -25.984 -9.5 1 91.75 103 ILE A CA 1
ATOM 813 C C . ILE A 1 103 ? 6.391 -26.391 -8.75 1 91.75 103 ILE A C 1
ATOM 815 O O . ILE A 1 103 ? 7.156 -27.234 -9.219 1 91.75 103 ILE A O 1
ATOM 819 N N . PRO A 1 104 ? 6.59 -25.734 -7.684 1 88.25 104 PRO A N 1
ATOM 820 C CA . PRO A 1 104 ? 7.812 -26.078 -6.953 1 88.25 104 PRO A CA 1
ATOM 821 C C . PRO A 1 104 ? 7.734 -27.453 -6.297 1 88.25 104 PRO A C 1
ATOM 823 O O . PRO A 1 104 ? 6.641 -27.969 -6.051 1 88.25 104 PRO A O 1
ATOM 826 N N . ALA A 1 105 ? 8.922 -27.922 -6.035 1 83.44 105 ALA A N 1
ATOM 827 C CA . ALA A 1 105 ? 9.008 -29.219 -5.355 1 83.44 105 ALA A CA 1
ATOM 828 C C . ALA A 1 105 ? 8.477 -29.125 -3.928 1 83.44 105 ALA A C 1
ATOM 830 O O . ALA A 1 105 ? 7.707 -29.969 -3.482 1 83.44 105 ALA A O 1
ATOM 831 N N . GLU A 1 106 ? 8.898 -28.125 -3.207 1 79.12 106 GLU A N 1
ATOM 832 C CA . GLU A 1 106 ? 8.391 -27.828 -1.873 1 79.12 106 GLU A CA 1
ATOM 833 C C . GLU A 1 106 ? 7.246 -26.812 -1.935 1 79.12 106 GLU A C 1
ATOM 835 O O . GLU A 1 106 ? 7.469 -25.625 -2.186 1 79.12 106 GLU A O 1
ATOM 840 N N . ARG A 1 107 ? 6.109 -27.359 -2.018 1 73.06 107 ARG A N 1
ATOM 841 C CA . ARG A 1 107 ? 4.977 -26.453 -2.209 1 73.06 107 ARG A CA 1
ATOM 842 C C . ARG A 1 107 ? 4.094 -26.406 -0.965 1 73.06 107 ARG A C 1
ATOM 844 O O . ARG A 1 107 ? 4.207 -27.266 -0.087 1 73.06 107 ARG A O 1
ATOM 851 N N . ASP A 1 108 ? 3.316 -25.25 -0.886 1 76.25 108 ASP A N 1
ATOM 852 C CA . ASP A 1 108 ? 2.318 -25.109 0.168 1 76.25 108 ASP A CA 1
ATOM 853 C C . ASP A 1 108 ? 1.338 -26.281 0.158 1 76.25 108 ASP A C 1
ATOM 855 O O . ASP A 1 108 ? 1.129 -26.906 -0.879 1 76.25 108 ASP A O 1
ATOM 859 N N . GLN A 1 109 ? 0.833 -26.391 1.324 1 83.56 109 GLN A N 1
ATOM 860 C CA . GLN A 1 109 ? -0.191 -27.422 1.431 1 83.56 109 GLN A CA 1
ATOM 861 C C . GLN A 1 109 ? -1.376 -27.109 0.519 1 83.56 109 GLN A C 1
ATOM 863 O O . GLN A 1 109 ? -1.821 -25.969 0.429 1 83.56 109 GLN A O 1
ATOM 868 N N . ASN A 1 110 ? -1.726 -27.875 -0.326 1 91.25 110 ASN A N 1
ATOM 869 C CA . ASN A 1 110 ? -2.941 -27.812 -1.129 1 91.25 110 ASN A CA 1
ATOM 870 C C . ASN A 1 110 ? -2.688 -27.156 -2.482 1 91.25 110 ASN A C 1
ATOM 872 O O . ASN A 1 110 ? -3.605 -27.016 -3.293 1 91.25 110 ASN A O 1
ATOM 876 N N . GLN A 1 111 ? -1.511 -26.562 -2.605 1 94.06 111 GLN A N 1
ATOM 877 C CA . GLN A 1 111 ? -1.204 -26.078 -3.949 1 94.06 111 GLN A CA 1
ATOM 878 C C . GLN A 1 111 ? -1.123 -27.25 -4.938 1 94.06 111 GLN A C 1
ATOM 880 O O . GLN A 1 111 ? -0.406 -28.219 -4.703 1 94.06 111 GLN A O 1
ATOM 885 N N . THR A 1 112 ? -1.823 -27.094 -6.062 1 94.88 112 THR A N 1
ATOM 886 C CA . THR A 1 112 ? -1.9 -28.219 -6.992 1 94.88 112 THR A CA 1
ATOM 887 C C . THR A 1 112 ? -1.271 -27.859 -8.336 1 94.88 112 THR A C 1
ATOM 889 O O . THR A 1 112 ? -1.127 -28.719 -9.211 1 94.88 112 THR A O 1
ATOM 892 N N . GLY A 1 113 ? -0.911 -26.547 -8.5 1 95.56 113 GLY A N 1
ATOM 893 C CA . GLY A 1 113 ? -0.274 -26.203 -9.766 1 95.56 113 GLY A CA 1
ATOM 894 C C . GLY A 1 113 ? -0.012 -24.719 -9.93 1 95.56 113 GLY A C 1
ATOM 895 O O . GLY A 1 113 ? -0.205 -23.953 -8.992 1 95.56 113 GLY A O 1
ATOM 896 N N . VAL A 1 114 ? 0.582 -24.406 -11.031 1 97.5 114 VAL A N 1
ATOM 897 C CA . VAL A 1 114 ? 0.79 -23.062 -11.562 1 97.5 114 VAL A CA 1
ATOM 898 C C . VAL A 1 114 ? 0.268 -23 -13 1 97.5 114 VAL A C 1
ATOM 900 O O . VAL A 1 114 ? 0.574 -23.859 -13.82 1 97.5 114 VAL A O 1
ATOM 903 N N . LYS A 1 115 ? -0.559 -21.938 -13.266 1 97.44 115 LYS A N 1
ATOM 904 C CA . LYS A 1 115 ? -1.272 -21.938 -14.539 1 97.44 115 LYS A CA 1
ATOM 905 C C . LYS A 1 115 ? -1.285 -20.547 -15.156 1 97.44 115 LYS A C 1
ATOM 907 O O . LYS A 1 115 ? -1.459 -19.547 -14.445 1 97.44 115 LYS A O 1
ATOM 912 N N . TRP A 1 116 ? -1.1 -20.578 -16.469 1 98.56 116 TRP A N 1
ATOM 913 C CA . TRP A 1 116 ? -1.49 -19.406 -17.25 1 98.56 116 TRP A CA 1
ATOM 914 C C . TRP A 1 116 ? -2.979 -19.438 -17.578 1 98.56 116 TRP A C 1
ATOM 916 O O . TRP A 1 116 ? -3.453 -20.391 -18.219 1 98.56 116 TRP A O 1
ATOM 926 N N . VAL A 1 117 ? -3.703 -18.469 -17.109 1 98.75 117 VAL A N 1
ATOM 927 C CA . VAL A 1 117 ? -5.133 -18.391 -17.375 1 98.75 117 VAL A CA 1
ATOM 928 C C . VAL A 1 117 ? -5.41 -17.25 -18.359 1 98.75 117 VAL A C 1
ATOM 930 O O . VAL A 1 117 ? -5.008 -16.109 -18.125 1 98.75 117 VAL A O 1
ATOM 933 N N . PRO A 1 118 ? -6.059 -17.562 -19.469 1 98.81 118 PRO A N 1
ATOM 934 C CA . PRO A 1 118 ? -6.422 -16.469 -20.375 1 98.81 118 PRO A CA 1
ATOM 935 C C . PRO A 1 118 ? -7.266 -15.398 -19.688 1 98.81 118 PRO A C 1
ATOM 937 O O . PRO A 1 118 ? -8.172 -15.719 -18.906 1 98.81 118 PRO A O 1
ATOM 940 N N . LEU A 1 119 ? -6.941 -14.125 -19.984 1 98.69 119 LEU A N 1
ATOM 941 C CA . LEU A 1 119 ? -7.656 -13.016 -19.375 1 98.69 119 LEU A CA 1
ATOM 942 C C . LEU A 1 119 ? -9.148 -13.094 -19.672 1 98.69 119 LEU A C 1
ATOM 944 O O . LEU A 1 119 ? -9.977 -12.758 -18.828 1 98.69 119 LEU A O 1
ATOM 948 N N . ASP A 1 120 ? -9.469 -13.508 -20.828 1 98.06 120 ASP A N 1
ATOM 949 C CA . ASP A 1 120 ? -10.867 -13.57 -21.234 1 98.06 120 ASP A CA 1
ATOM 950 C C . ASP A 1 120 ? -11.57 -14.766 -20.594 1 98.06 120 ASP A C 1
ATOM 952 O O . ASP A 1 120 ? -12.781 -14.938 -20.75 1 98.06 120 ASP A O 1
ATOM 956 N N . GLU A 1 121 ? -10.883 -15.594 -19.797 1 98.25 121 GLU A N 1
ATOM 957 C CA . GLU A 1 121 ? -11.469 -16.734 -19.094 1 98.25 121 GLU A CA 1
ATOM 958 C C . GLU A 1 121 ? -11.445 -16.516 -17.578 1 98.25 121 GLU A C 1
ATOM 960 O O . GLU A 1 121 ? -11.852 -17.391 -16.812 1 98.25 121 GLU A O 1
ATOM 965 N N . LEU A 1 122 ? -11.023 -15.398 -17.156 1 97.94 122 LEU A N 1
ATOM 966 C CA . LEU A 1 122 ? -10.938 -15.109 -15.727 1 97.94 122 LEU A CA 1
ATOM 967 C C . LEU A 1 122 ? -12.297 -15.281 -15.055 1 97.94 122 LEU A C 1
ATOM 969 O O . LEU A 1 122 ? -12.367 -15.695 -13.898 1 97.94 122 LEU A O 1
ATOM 973 N N . HIS A 1 123 ? -13.336 -14.992 -15.805 1 96.25 123 HIS A N 1
ATOM 974 C CA . HIS A 1 123 ? -14.688 -15.047 -15.25 1 96.25 123 HIS A CA 1
ATOM 975 C C . HIS A 1 123 ? -15.086 -16.484 -14.93 1 96.25 123 HIS A C 1
ATOM 977 O O . HIS A 1 123 ? -16.078 -16.719 -14.227 1 96.25 123 HIS A O 1
ATOM 983 N N . THR A 1 124 ? -14.344 -17.516 -15.383 1 97.19 124 THR A N 1
ATOM 984 C CA . THR A 1 124 ? -14.719 -18.906 -15.242 1 97.19 124 THR A CA 1
ATOM 985 C C . THR A 1 124 ? -14.047 -19.531 -14.023 1 97.19 124 THR A C 1
ATOM 987 O O . THR A 1 124 ? -14.344 -20.672 -13.656 1 97.19 124 THR A O 1
ATOM 990 N N . ILE A 1 125 ? -13.164 -18.828 -13.352 1 97.69 125 ILE A N 1
ATOM 991 C CA . ILE A 1 125 ? -12.414 -19.406 -12.242 1 97.69 125 ILE A CA 1
ATOM 992 C C . ILE A 1 125 ? -12.781 -18.703 -10.945 1 97.69 125 ILE A C 1
ATOM 994 O O . ILE A 1 125 ? -13.398 -17.625 -10.969 1 97.69 125 ILE A O 1
ATOM 998 N N . VAL A 1 126 ? -12.43 -19.359 -9.82 1 97.62 126 VAL A N 1
ATOM 999 C CA . VAL A 1 126 ? -12.516 -18.734 -8.5 1 97.62 126 VAL A CA 1
ATOM 1000 C C . VAL A 1 126 ? -11.156 -18.156 -8.109 1 97.62 126 VAL A C 1
ATOM 1002 O O . VAL A 1 126 ? -10.203 -18.906 -7.883 1 97.62 126 VAL A O 1
ATOM 1005 N N . LEU A 1 127 ? -11.078 -16.875 -8.055 1 98.06 127 LEU A N 1
ATOM 1006 C CA . LEU A 1 127 ? -9.852 -16.172 -7.703 1 98.06 127 LEU A CA 1
ATOM 1007 C C . LEU A 1 127 ? -9.969 -15.539 -6.32 1 98.06 127 LEU A C 1
ATOM 1009 O O . LEU A 1 127 ? -10.922 -14.805 -6.047 1 98.06 127 LEU A O 1
ATOM 1013 N N . TYR A 1 128 ? -8.984 -15.898 -5.414 1 96.5 128 TYR A N 1
ATOM 1014 C CA . TYR A 1 128 ? -8.922 -15.273 -4.102 1 96.5 128 TYR A CA 1
ATOM 1015 C C . TYR A 1 128 ? -7.773 -14.273 -4.027 1 96.5 128 TYR A C 1
ATOM 1017 O O . TYR A 1 128 ? -6.617 -14.625 -4.273 1 96.5 128 TYR A O 1
ATOM 1025 N N . PRO A 1 129 ? -8.141 -13.023 -3.592 1 96.75 129 PRO A N 1
ATOM 1026 C CA . PRO A 1 129 ? -9.469 -12.406 -3.539 1 96.75 129 PRO A CA 1
ATOM 1027 C C . PRO A 1 129 ? -10.094 -12.234 -4.922 1 96.75 129 PRO A C 1
ATOM 1029 O O . PRO A 1 129 ? -9.43 -12.461 -5.938 1 96.75 129 PRO A O 1
ATOM 1032 N N . ASN A 1 130 ? -11.328 -11.906 -4.98 1 97.31 130 ASN A N 1
ATOM 1033 C CA . ASN A 1 130 ? -12.039 -11.766 -6.246 1 97.31 130 ASN A CA 1
ATOM 1034 C C . ASN A 1 130 ? -11.664 -10.469 -6.961 1 97.31 130 ASN A C 1
ATOM 1036 O O . ASN A 1 130 ? -12.469 -9.539 -7.027 1 97.31 130 ASN A O 1
ATOM 1040 N N . LEU A 1 131 ? -10.516 -10.492 -7.578 1 97.56 131 LEU A N 1
ATOM 1041 C CA . LEU A 1 131 ? -9.953 -9.312 -8.219 1 97.56 131 LEU A CA 1
ATOM 1042 C C . LEU A 1 131 ? -10.016 -9.438 -9.742 1 97.56 131 LEU A C 1
ATOM 1044 O O . LEU A 1 131 ? -9.219 -8.82 -10.453 1 97.56 131 LEU A O 1
ATOM 1048 N N . ARG A 1 132 ? -10.867 -10.258 -10.266 1 98 132 ARG A N 1
ATOM 1049 C CA . ARG A 1 132 ? -10.922 -10.562 -11.695 1 98 132 ARG A CA 1
ATOM 1050 C C . ARG A 1 132 ? -11.172 -9.297 -12.516 1 98 132 ARG A C 1
ATOM 1052 O O . ARG A 1 132 ? -10.453 -9.031 -13.484 1 98 132 ARG A O 1
ATOM 1059 N N . LYS A 1 133 ? -12.141 -8.523 -12.086 1 96.81 133 LYS A N 1
ATOM 1060 C CA . LYS A 1 133 ? -12.484 -7.305 -12.82 1 96.81 133 LYS A CA 1
ATOM 1061 C C . LYS A 1 133 ? -11.352 -6.285 -12.758 1 96.81 133 LYS A C 1
ATOM 1063 O O . LYS A 1 133 ? -11.078 -5.594 -13.742 1 96.81 133 LYS A O 1
ATOM 1068 N N . GLU A 1 134 ? -10.766 -6.184 -11.586 1 97.31 134 GLU A N 1
ATOM 1069 C CA . GLU A 1 134 ? -9.688 -5.223 -11.375 1 97.31 134 GLU A CA 1
ATOM 1070 C C . GLU A 1 134 ? -8.461 -5.578 -12.203 1 97.31 134 GLU A C 1
ATOM 1072 O O . GLU A 1 134 ? -7.766 -4.691 -12.703 1 97.31 134 GLU A O 1
ATOM 1077 N N . ILE A 1 135 ? -8.203 -6.875 -12.352 1 98.31 135 ILE A N 1
ATOM 1078 C CA . ILE A 1 135 ? -7.086 -7.332 -13.172 1 98.31 135 ILE A CA 1
ATOM 1079 C C . ILE A 1 135 ? -7.34 -6.977 -14.633 1 98.31 135 ILE A C 1
ATOM 1081 O O . ILE A 1 135 ? -6.449 -6.465 -15.32 1 98.31 135 ILE A O 1
ATOM 1085 N N . LEU A 1 136 ? -8.539 -7.203 -15.094 1 98.06 136 LEU A N 1
ATOM 1086 C CA . LEU A 1 136 ? -8.891 -6.887 -16.469 1 98.06 136 LEU A CA 1
ATOM 1087 C C . LEU A 1 136 ? -8.781 -5.387 -16.734 1 98.06 136 LEU A C 1
ATOM 1089 O O . LEU A 1 136 ? -8.227 -4.969 -17.75 1 98.06 136 LEU A O 1
ATOM 1093 N N . ALA A 1 137 ? -9.312 -4.621 -15.805 1 96.81 137 ALA A N 1
ATOM 1094 C CA . ALA A 1 137 ? -9.258 -3.168 -15.945 1 96.81 137 ALA A CA 1
ATOM 1095 C C . ALA A 1 137 ? -7.82 -2.674 -15.992 1 96.81 137 ALA A C 1
ATOM 1097 O O . ALA A 1 137 ? -7.48 -1.791 -16.781 1 96.81 137 ALA A O 1
ATOM 1098 N N . TYR A 1 138 ? -7.051 -3.232 -15.148 1 97.75 138 TYR A N 1
ATOM 1099 C CA . TYR A 1 138 ? -5.645 -2.834 -15.133 1 97.75 138 TYR A CA 1
ATOM 1100 C C . TYR A 1 138 ? -4.965 -3.174 -16.453 1 97.75 138 TYR A C 1
ATOM 1102 O O . TYR A 1 138 ? -4.172 -2.385 -16.969 1 97.75 138 TYR A O 1
ATOM 1110 N N . HIS A 1 139 ? -5.207 -4.398 -16.875 1 97.81 139 HIS A N 1
AT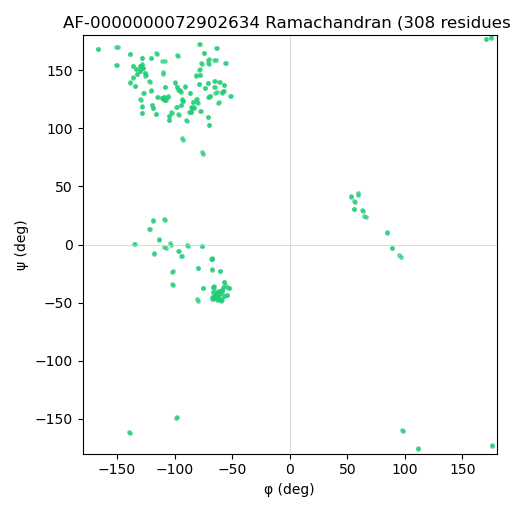OM 1111 C CA . HIS A 1 139 ? -4.605 -4.816 -18.141 1 97.81 139 HIS A CA 1
ATOM 1112 C C . HIS A 1 139 ? -4.918 -3.828 -19.25 1 97.81 139 HIS A C 1
ATOM 1114 O O . HIS A 1 139 ? -4.074 -3.576 -20.109 1 97.81 139 HIS A O 1
ATOM 1120 N N . GLN A 1 140 ? -6.078 -3.287 -19.266 1 96.56 140 GLN A N 1
ATOM 1121 C CA . GLN A 1 140 ? -6.531 -2.367 -20.297 1 96.56 140 GLN A CA 1
ATOM 1122 C C . GLN A 1 140 ? -5.914 -0.984 -20.125 1 96.56 140 GLN A C 1
ATOM 1124 O O . GLN A 1 140 ? -5.508 -0.345 -21.094 1 96.56 140 GLN A O 1
ATOM 1129 N N . LYS A 1 141 ? -5.73 -0.489 -18.875 1 94.5 141 LYS A N 1
ATOM 1130 C CA . LYS A 1 141 ? -5.348 0.896 -18.609 1 94.5 141 LYS A CA 1
ATOM 1131 C C . LYS A 1 141 ? -3.861 1.004 -18.297 1 94.5 141 LYS A C 1
ATOM 1133 O O . LYS A 1 141 ? -3.223 2.014 -18.594 1 94.5 141 LYS A O 1
ATOM 1138 N N . LYS A 1 142 ? -3.383 0.026 -17.656 1 95.12 142 LYS A N 1
ATOM 1139 C CA . LYS A 1 142 ? -1.993 -0.043 -17.219 1 95.12 142 LYS A CA 1
ATOM 1140 C C . LYS A 1 142 ? -1.632 1.16 -16.344 1 95.12 142 LYS A C 1
ATOM 1142 O O . LYS A 1 142 ? -0.557 1.743 -16.5 1 95.12 142 LYS A O 1
ATOM 1147 N N . HIS A 1 143 ? -2.611 1.578 -15.531 1 95.19 143 HIS A N 1
ATOM 1148 C CA . HIS A 1 143 ? -2.385 2.664 -14.578 1 95.19 143 HIS A CA 1
ATOM 1149 C C . HIS A 1 143 ? -1.77 2.146 -13.289 1 95.19 143 HIS A C 1
ATOM 1151 O O . HIS A 1 143 ? -2.324 1.25 -12.648 1 95.19 143 HIS A O 1
ATOM 1157 N N . SER A 1 144 ? -0.6 2.613 -13.008 1 97.38 144 SER A N 1
ATOM 1158 C CA . SER A 1 144 ? 0.144 2.17 -11.828 1 97.38 144 SER A CA 1
ATOM 1159 C C . SER A 1 144 ? 0.829 3.342 -11.133 1 97.38 144 SER A C 1
ATOM 1161 O O . SER A 1 144 ? 0.861 4.453 -11.664 1 97.38 144 SER A O 1
ATOM 1163 N N . ILE A 1 145 ? 1.25 3.145 -9.891 1 97.69 145 ILE A N 1
ATOM 1164 C CA . ILE A 1 145 ? 1.959 4.164 -9.133 1 97.69 145 ILE A CA 1
ATOM 1165 C C . ILE A 1 145 ? 3.254 3.584 -8.57 1 97.69 145 ILE A C 1
ATOM 1167 O O . ILE A 1 145 ? 3.396 2.363 -8.461 1 97.69 145 ILE A O 1
ATOM 1171 N N . PRO A 1 146 ? 4.145 4.438 -8.219 1 95.25 146 PRO A N 1
ATOM 1172 C CA . PRO A 1 146 ? 5.414 3.934 -7.684 1 95.25 146 PRO A CA 1
ATOM 1173 C C . PRO A 1 146 ? 5.324 3.557 -6.207 1 95.25 146 PRO A C 1
ATOM 1175 O O . PRO A 1 146 ? 4.543 4.148 -5.461 1 95.25 146 PRO A O 1
ATOM 1178 N N . LEU A 1 147 ? 6.027 2.562 -5.871 1 98.38 147 LEU A N 1
ATOM 1179 C CA . LEU A 1 147 ? 6.461 2.389 -4.488 1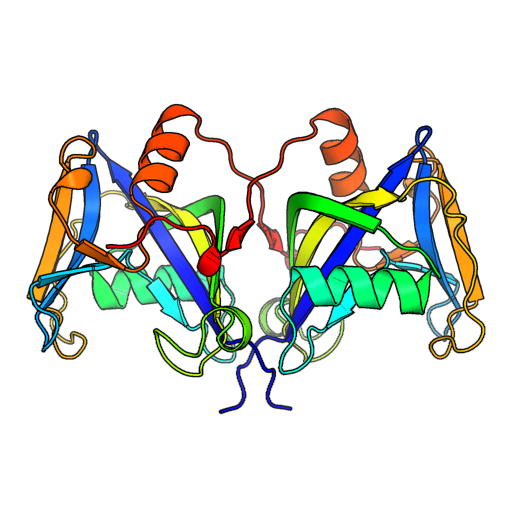 98.38 147 LEU A CA 1
ATOM 1180 C C . LEU A 1 147 ? 7.762 3.139 -4.227 1 98.38 147 LEU A C 1
ATOM 1182 O O . LEU A 1 147 ? 8.797 2.814 -4.809 1 98.38 147 LEU A O 1
ATOM 1186 N N . LEU A 1 148 ? 7.719 4.148 -3.393 1 98.19 148 LEU A N 1
ATOM 1187 C CA . LEU A 1 148 ? 8.906 4.922 -3.047 1 98.19 148 LEU A CA 1
ATOM 1188 C C . LEU A 1 148 ? 9.68 4.258 -1.911 1 98.19 148 LEU A C 1
ATOM 1190 O O . LEU A 1 148 ? 9.141 4.078 -0.815 1 98.19 148 LEU A O 1
ATOM 1194 N N . GLU A 1 149 ? 10.867 3.883 -2.221 1 98 149 GLU A N 1
ATOM 1195 C CA . GLU A 1 149 ? 11.742 3.279 -1.219 1 98 149 GLU A CA 1
ATOM 1196 C C . GLU A 1 149 ? 12.703 4.309 -0.634 1 98 149 GLU A C 1
ATOM 1198 O O . GLU A 1 149 ? 13.352 5.055 -1.374 1 98 149 GLU A O 1
ATOM 1203 N N . GLU A 1 150 ? 12.852 4.289 0.625 1 97.56 150 GLU A N 1
ATOM 1204 C CA . GLU A 1 150 ? 13.617 5.309 1.332 1 97.56 150 GLU A CA 1
ATOM 1205 C C . GLU A 1 150 ? 15.023 5.434 0.756 1 97.56 150 GLU A C 1
ATOM 1207 O O . GLU A 1 150 ? 15.523 6.543 0.558 1 97.56 150 GLU A O 1
ATOM 1212 N N . GLN A 1 151 ? 15.703 4.309 0.467 1 95.75 151 GLN A N 1
ATOM 1213 C CA . GLN A 1 151 ? 17.109 4.332 0.087 1 95.75 151 GLN A CA 1
ATOM 1214 C C . GLN A 1 151 ? 17.312 5.008 -1.269 1 95.75 151 GLN A C 1
ATOM 1216 O O . GLN A 1 151 ? 18.438 5.34 -1.647 1 95.75 151 GLN A O 1
ATOM 1221 N N . TYR A 1 152 ? 16.219 5.254 -2.035 1 94.88 152 TYR A N 1
ATOM 1222 C CA . TYR A 1 152 ? 16.344 5.859 -3.357 1 94.88 152 TYR A CA 1
ATOM 1223 C C . TYR A 1 152 ? 15.82 7.297 -3.346 1 94.88 152 TYR A C 1
ATOM 1225 O O . TYR A 1 152 ? 15.852 7.98 -4.371 1 94.88 152 TYR A O 1
ATOM 1233 N N . LEU A 1 153 ? 15.297 7.758 -2.146 1 94.81 153 LEU A N 1
ATOM 1234 C CA . LEU A 1 153 ? 14.875 9.148 -2.016 1 94.81 153 LEU A CA 1
ATOM 1235 C C . LEU A 1 153 ? 16.078 10.07 -1.857 1 94.81 153 LEU A C 1
ATOM 1237 O O . LEU A 1 153 ? 17.125 9.648 -1.367 1 94.81 153 LEU A O 1
ATOM 1241 N N . LYS A 1 154 ? 15.828 11.367 -2.244 1 90.88 154 LYS A N 1
ATOM 1242 C CA . LYS A 1 154 ? 16.875 12.375 -2.035 1 90.88 154 LYS A CA 1
ATOM 1243 C C . LYS A 1 154 ? 17.125 12.594 -0.548 1 90.88 154 LYS A C 1
ATOM 1245 O O . LYS A 1 154 ? 16.188 12.672 0.246 1 90.88 154 LYS A O 1
ATOM 1250 N N . SER A 1 155 ? 18.438 12.648 -0.188 1 86.31 155 SER A N 1
ATOM 1251 C CA . SER A 1 155 ? 18.797 12.945 1.194 1 86.31 155 SER A CA 1
ATOM 1252 C C . SER A 1 155 ? 18.5 14.398 1.549 1 86.31 155 SER A C 1
ATOM 1254 O O . SER A 1 155 ? 18.359 15.242 0.663 1 86.31 155 SER A O 1
ATOM 1256 N N . TYR A 1 156 ? 18.312 14.656 2.795 1 85.69 156 TYR A N 1
ATOM 1257 C CA . TYR A 1 156 ? 18.062 16.016 3.268 1 85.69 156 TYR A CA 1
ATOM 1258 C C . TYR A 1 156 ? 19.312 16.875 3.123 1 85.69 156 TYR A C 1
ATOM 1260 O O . TYR A 1 156 ? 20.438 16.375 3.168 1 85.69 156 TYR A O 1
ATOM 1268 N N . MET B 1 1 ? -0.303 -12.461 16.938 1 53.44 1 MET B N 1
ATOM 1269 C CA . MET B 1 1 ? 0.828 -12.695 16.047 1 53.44 1 MET B CA 1
ATOM 1270 C C . MET B 1 1 ? 1.371 -11.375 15.5 1 53.44 1 MET B C 1
ATOM 1272 O O . MET B 1 1 ? 0.604 -10.453 15.211 1 53.44 1 MET B O 1
ATOM 1276 N N . MET B 1 2 ? 2.598 -10.852 15.93 1 72.44 2 MET B N 1
ATOM 1277 C CA . MET B 1 2 ? 3.279 -9.586 15.688 1 72.44 2 MET B CA 1
ATOM 1278 C C . MET B 1 2 ? 3.768 -9.5 14.242 1 72.44 2 MET B C 1
ATOM 1280 O O . MET B 1 2 ? 4.488 -10.383 13.773 1 72.44 2 MET B O 1
ATOM 1284 N N . TYR B 1 3 ? 3.098 -8.766 13.398 1 90.44 3 TYR B N 1
ATOM 1285 C CA . TYR B 1 3 ? 3.596 -8.609 12.039 1 90.44 3 TYR B CA 1
ATOM 1286 C C . TYR B 1 3 ? 4.723 -7.586 11.977 1 90.44 3 TYR B C 1
ATOM 1288 O O . TYR B 1 3 ? 4.746 -6.637 12.766 1 90.44 3 TYR B O 1
ATOM 1296 N N . PRO B 1 4 ? 5.602 -7.77 11.055 1 94.5 4 PRO B N 1
ATOM 1297 C CA . PRO B 1 4 ? 6.875 -7.047 11.125 1 94.5 4 PRO B CA 1
ATOM 1298 C C . PRO B 1 4 ? 6.766 -5.609 10.625 1 94.5 4 PRO B C 1
ATOM 1300 O O . PRO B 1 4 ? 7.656 -4.793 10.867 1 94.5 4 PRO B O 1
ATOM 1303 N N . ILE B 1 5 ? 5.793 -5.27 9.867 1 97.06 5 ILE B N 1
ATOM 1304 C CA . ILE B 1 5 ? 5.738 -3.963 9.227 1 97.06 5 ILE B CA 1
ATOM 1305 C C . ILE B 1 5 ? 4.645 -3.117 9.867 1 97.06 5 ILE B C 1
ATOM 1307 O O . ILE B 1 5 ? 3.508 -3.574 10.023 1 97.06 5 ILE B O 1
ATOM 1311 N N . ARG B 1 6 ? 5.016 -1.929 10.297 1 97.56 6 ARG B N 1
ATOM 1312 C CA . ARG B 1 6 ? 4.035 -0.946 10.758 1 97.56 6 ARG B CA 1
ATOM 1313 C C . ARG B 1 6 ? 3.34 -0.28 9.57 1 97.56 6 ARG B C 1
ATOM 1315 O O . ARG B 1 6 ? 3.967 0.463 8.812 1 97.56 6 ARG B O 1
ATOM 1322 N N . VAL B 1 7 ? 2.064 -0.507 9.453 1 98.44 7 VAL B N 1
ATOM 1323 C CA . VAL B 1 7 ? 1.279 0.099 8.383 1 98.44 7 VAL B CA 1
ATOM 1324 C C . VAL B 1 7 ? 0.796 1.481 8.812 1 98.44 7 VAL B C 1
ATOM 1326 O O . VAL B 1 7 ? 0.274 1.646 9.922 1 98.44 7 VAL B O 1
ATOM 1329 N N . ARG B 1 8 ? 1.04 2.479 7.895 1 98.56 8 ARG B N 1
ATOM 1330 C CA . ARG B 1 8 ? 0.671 3.863 8.164 1 98.56 8 ARG B CA 1
ATOM 1331 C C . ARG B 1 8 ? -0.165 4.438 7.027 1 98.56 8 ARG B C 1
ATOM 1333 O O . ARG B 1 8 ? -0.099 3.955 5.895 1 98.56 8 ARG B O 1
ATOM 1340 N N . GLY B 1 9 ? -1.006 5.379 7.324 1 98.69 9 GLY B N 1
ATOM 1341 C CA . GLY B 1 9 ? -1.733 6.188 6.359 1 98.69 9 GLY B CA 1
ATOM 1342 C C . GLY B 1 9 ? -1.472 7.676 6.508 1 98.69 9 GLY B C 1
ATOM 1343 O O . GLY B 1 9 ? -1.37 8.18 7.625 1 98.69 9 GLY B O 1
ATOM 1344 N N . SER B 1 10 ? -1.349 8.383 5.398 1 98.81 10 SER B N 1
ATOM 1345 C CA . SER B 1 10 ? -1.17 9.828 5.387 1 98.81 10 SER B CA 1
ATOM 1346 C C . SER B 1 10 ? -2.15 10.5 4.43 1 98.81 10 SER B C 1
ATOM 1348 O O . SER B 1 10 ? -2.539 9.914 3.418 1 98.81 10 SER B O 1
ATOM 1350 N N . ALA B 1 11 ? -2.514 11.672 4.754 1 98.88 11 ALA B N 1
ATOM 1351 C CA . ALA B 1 11 ? -3.426 12.477 3.939 1 98.88 11 ALA B CA 1
ATOM 1352 C C . ALA B 1 11 ? -2.666 13.539 3.148 1 98.88 11 ALA B C 1
ATOM 1354 O O . ALA B 1 11 ? -2.074 14.445 3.73 1 98.88 11 ALA B O 1
ATOM 1355 N N . LEU B 1 12 ? -2.654 13.406 1.878 1 98.94 12 LEU B N 1
ATOM 1356 C CA . LEU B 1 12 ? -2.178 14.461 0.993 1 98.94 12 LEU B CA 1
ATOM 1357 C C . LEU B 1 12 ? -3.316 15.398 0.607 1 98.94 12 LEU B C 1
ATOM 1359 O O . LEU B 1 12 ? -4.211 15.016 -0.153 1 98.94 12 LEU B O 1
ATOM 1363 N N . ILE B 1 13 ? -3.334 16.562 1.146 1 98.88 13 ILE B N 1
ATOM 1364 C CA . ILE B 1 13 ? -4.375 17.547 0.913 1 98.88 13 ILE B CA 1
ATOM 1365 C C . ILE B 1 13 ? -3.777 18.781 0.223 1 98.88 13 ILE B C 1
ATOM 1367 O O . ILE B 1 13 ? -2.971 19.5 0.814 1 98.88 13 ILE B O 1
ATOM 1371 N N . ILE B 1 14 ? -4.16 19 -1.012 1 98.69 14 ILE B N 1
ATOM 1372 C CA . ILE B 1 14 ? -3.682 20.141 -1.781 1 98.69 14 ILE B CA 1
ATOM 1373 C C . ILE B 1 14 ? -4.863 21.016 -2.188 1 98.69 14 ILE B C 1
ATOM 1375 O O . ILE B 1 14 ? -5.816 20.547 -2.807 1 98.69 14 ILE B O 1
ATOM 1379 N N . GLU B 1 15 ? -4.844 22.219 -1.771 1 97.38 15 GLU B N 1
ATOM 1380 C CA . GLU B 1 15 ? -5.824 23.25 -2.127 1 97.38 15 GLU B CA 1
ATOM 1381 C C . GLU B 1 15 ? -5.141 24.562 -2.49 1 97.38 15 GLU B C 1
ATOM 1383 O O . GLU B 1 15 ? -4.184 24.969 -1.833 1 97.38 15 GLU B O 1
ATOM 1388 N N . ASN B 1 16 ? -5.578 25.188 -3.523 1 97.44 16 ASN B N 1
ATOM 1389 C CA . ASN B 1 16 ? -5.07 26.5 -3.924 1 97.44 16 ASN B CA 1
ATOM 1390 C C . ASN B 1 16 ? -3.551 26.484 -4.059 1 97.44 16 ASN B C 1
ATOM 1392 O O . ASN B 1 16 ? -2.873 27.375 -3.521 1 97.44 16 ASN B O 1
ATOM 1396 N N . GLU B 1 17 ? -2.998 25.422 -4.613 1 98.25 17 GLU B N 1
ATOM 1397 C CA . GLU B 1 17 ? -1.574 25.281 -4.895 1 98.25 17 GLU B CA 1
ATOM 1398 C C . GLU B 1 17 ? -0.757 25.234 -3.609 1 98.25 17 GLU B C 1
ATOM 1400 O O . GLU B 1 17 ? 0.43 25.562 -3.609 1 98.25 17 GLU B O 1
ATOM 1405 N N . GLU B 1 18 ? -1.396 24.844 -2.539 1 98.75 18 GLU B N 1
ATOM 1406 C CA . GLU B 1 18 ? -0.73 24.641 -1.257 1 98.75 18 GLU B CA 1
ATOM 1407 C C . GLU B 1 18 ? -1.007 23.234 -0.708 1 98.75 18 GLU B C 1
ATOM 1409 O O . GLU B 1 18 ? -2.08 22.672 -0.939 1 98.75 18 GLU B O 1
ATOM 1414 N N . VAL B 1 19 ? -0.063 22.703 -0.021 1 98.88 19 VAL B N 1
ATOM 1415 C CA . VAL B 1 19 ? -0.225 21.406 0.632 1 98.88 19 VAL B CA 1
ATOM 1416 C C . VAL B 1 19 ? -0.329 21.594 2.143 1 98.88 19 VAL B C 1
ATOM 1418 O O . VAL B 1 19 ? 0.393 22.422 2.723 1 98.88 19 VAL B O 1
ATOM 1421 N N . LEU B 1 20 ? -1.257 20.922 2.785 1 98.88 20 LEU B N 1
ATOM 1422 C CA . LEU B 1 20 ? -1.436 20.984 4.23 1 98.88 20 LEU B CA 1
ATOM 1423 C C . LEU B 1 20 ? -0.43 20.078 4.941 1 98.88 20 LEU B C 1
ATOM 1425 O O . LEU B 1 20 ? -0.37 18.891 4.672 1 98.88 20 LEU B O 1
ATOM 1429 N N . LEU B 1 21 ? 0.346 20.672 5.828 1 98.75 21 LEU B N 1
ATOM 1430 C CA . LEU B 1 21 ? 1.367 19.938 6.559 1 98.75 21 LEU B CA 1
ATOM 1431 C C . LEU B 1 21 ? 1.259 20.188 8.062 1 98.75 21 LEU B C 1
ATOM 1433 O O . LEU B 1 21 ? 0.744 21.234 8.477 1 98.75 21 LEU B O 1
ATOM 1437 N N . VAL B 1 22 ? 1.683 19.219 8.82 1 98.06 22 VAL B N 1
ATOM 1438 C CA . VAL B 1 22 ? 1.813 19.375 10.266 1 98.06 22 VAL B CA 1
ATOM 1439 C C . VAL B 1 22 ? 3.248 19.766 10.617 1 98.06 22 VAL B C 1
ATOM 1441 O O . VAL B 1 22 ? 4.203 19.172 10.109 1 98.06 22 VAL B O 1
ATOM 1444 N N . GLU B 1 23 ? 3.395 20.766 11.438 1 97.44 23 GLU B N 1
ATOM 1445 C CA . GLU B 1 23 ? 4.691 21.328 11.805 1 97.44 23 GLU B CA 1
ATOM 1446 C C . GLU B 1 23 ? 5.184 20.75 13.133 1 97.44 23 GLU B C 1
ATOM 1448 O O . GLU B 1 23 ? 4.414 20.625 14.086 1 97.44 23 GLU B O 1
ATOM 1453 N N . PHE B 1 24 ? 6.422 20.344 13.141 1 96.25 24 PHE B N 1
ATOM 1454 C CA . PHE B 1 24 ? 7.082 19.859 14.344 1 96.25 24 PHE B CA 1
ATOM 1455 C C . PHE B 1 24 ? 8.367 20.625 14.609 1 96.25 24 PHE B C 1
ATOM 1457 O O . PHE B 1 24 ? 9.055 21.047 13.68 1 96.25 24 PHE B O 1
ATOM 1464 N N . ARG B 1 25 ? 8.648 20.797 15.891 1 95 25 ARG B N 1
ATOM 1465 C CA . ARG B 1 25 ? 9.945 21.281 16.359 1 95 25 ARG B CA 1
ATOM 1466 C C . ARG B 1 25 ? 10.523 20.359 17.422 1 95 25 ARG B C 1
ATOM 1468 O O . ARG B 1 25 ? 9.969 20.25 18.516 1 95 25 ARG B O 1
ATOM 1475 N N . ASP B 1 26 ? 11.578 19.734 17.062 1 92.44 26 ASP B N 1
ATOM 1476 C CA . ASP B 1 26 ? 12.219 18.828 18.016 1 92.44 26 ASP B CA 1
ATOM 1477 C C . ASP B 1 26 ? 13.742 18.953 17.953 1 92.44 26 ASP B C 1
ATOM 1479 O O . ASP B 1 26 ? 14.273 20 17.578 1 92.44 26 ASP B O 1
ATOM 1483 N N . GLU B 1 27 ? 14.445 18 18.438 1 90.94 27 GLU B N 1
ATOM 1484 C CA . GLU B 1 27 ? 15.906 18.047 18.5 1 90.94 27 GLU B CA 1
ATOM 1485 C C . GLU B 1 27 ? 16.516 18.172 17.109 1 90.94 27 GLU B C 1
ATOM 1487 O O . GLU B 1 27 ? 17.641 18.672 16.953 1 90.94 27 GLU B O 1
ATOM 1492 N N . ASN B 1 28 ? 15.797 17.766 16.109 1 89.12 28 ASN B N 1
ATOM 1493 C CA . ASN B 1 28 ? 16.266 17.844 14.727 1 89.12 28 ASN B CA 1
ATOM 1494 C C . ASN B 1 28 ? 15.914 19.172 14.078 1 89.12 28 ASN B C 1
ATOM 1496 O O . ASN B 1 28 ? 16.266 19.422 12.922 1 89.12 28 ASN B O 1
ATOM 1500 N N . GLY B 1 29 ? 15.242 20.016 14.836 1 94.25 29 GLY B N 1
ATOM 1501 C CA . GLY B 1 29 ? 14.844 21.312 14.32 1 94.25 29 GLY B CA 1
ATOM 1502 C C . GLY B 1 29 ? 13.422 21.344 13.812 1 94.25 29 GLY B C 1
ATOM 1503 O O . GLY B 1 29 ? 12.586 20.547 14.234 1 94.25 29 GLY B O 1
ATOM 1504 N N . LEU B 1 30 ? 13.188 22.344 12.977 1 97.25 30 LEU B N 1
ATOM 1505 C CA . LEU B 1 30 ? 11.867 22.547 12.375 1 97.25 30 LEU B CA 1
ATOM 1506 C C . LEU B 1 30 ? 11.68 21.625 11.18 1 97.25 30 LEU B C 1
ATOM 1508 O O . LEU B 1 30 ? 12.547 21.547 10.305 1 97.25 30 LEU B O 1
ATOM 1512 N N . HIS B 1 31 ? 10.586 20.828 11.188 1 97.62 31 HIS B N 1
ATOM 1513 C CA . HIS B 1 31 ? 10.266 19.969 10.055 1 97.62 31 HIS B CA 1
ATOM 1514 C C . HIS B 1 31 ? 8.758 19.75 9.938 1 97.62 31 HIS B C 1
ATOM 1516 O O . HIS B 1 31 ? 8 20.156 10.82 1 97.62 31 HIS B O 1
ATOM 1522 N N . TYR B 1 32 ? 8.406 19.156 8.812 1 98.25 32 TYR B N 1
ATOM 1523 C CA . TYR B 1 32 ? 6.992 18.984 8.484 1 98.25 32 TYR B CA 1
ATOM 1524 C C . TYR B 1 32 ? 6.691 17.547 8.086 1 98.25 32 TYR B C 1
ATOM 1526 O O . TYR B 1 32 ? 7.574 16.828 7.617 1 98.25 32 TYR B O 1
ATOM 1534 N N . ASN B 1 33 ? 5.48 17.172 8.289 1 98 33 ASN B N 1
ATOM 1535 C CA . ASN B 1 33 ? 4.938 15.883 7.859 1 98 33 ASN B CA 1
ATOM 1536 C C . ASN B 1 33 ? 3.553 16.031 7.238 1 98 33 ASN B C 1
ATOM 1538 O O . ASN B 1 33 ? 2.842 17 7.527 1 98 33 ASN B O 1
ATOM 1542 N N . LEU B 1 34 ? 3.244 15.086 6.367 1 98.75 34 LEU B N 1
ATOM 1543 C CA . LEU B 1 34 ? 1.828 14.953 6.047 1 98.75 34 LEU B CA 1
ATOM 1544 C C . LEU B 1 34 ? 1.035 14.492 7.27 1 98.75 34 LEU B C 1
ATOM 1546 O O . LEU B 1 34 ? 1.518 13.68 8.062 1 98.75 34 LEU B O 1
ATOM 1550 N N . PRO B 1 35 ? -0.224 15.078 7.457 1 98.38 35 PRO B N 1
ATOM 1551 C CA . PRO B 1 35 ? -1.051 14.445 8.484 1 98.38 35 PRO B CA 1
ATOM 1552 C C . PRO B 1 35 ? -1.168 12.938 8.305 1 98.38 35 PRO B C 1
ATOM 1554 O O . PRO B 1 35 ? -1.439 12.461 7.195 1 98.38 35 PRO B O 1
ATOM 1557 N N . GLY B 1 36 ? -0.905 12.18 9.273 1 98.06 36 GLY B N 1
ATOM 1558 C CA . GLY B 1 36 ? -0.944 10.727 9.156 1 98.06 36 GLY B CA 1
ATOM 1559 C C . GLY B 1 36 ? -0.374 10.016 10.367 1 98.06 36 GLY B C 1
ATOM 1560 O O . GLY B 1 36 ? 0.088 10.656 11.312 1 98.06 36 GLY B O 1
ATOM 1561 N N . GLY B 1 37 ? -0.429 8.695 10.359 1 97.62 37 GLY B N 1
ATOM 1562 C CA . GLY B 1 37 ? 0.05 7.879 11.461 1 97.62 37 GLY B CA 1
ATOM 1563 C C . GLY B 1 37 ? -0.221 6.398 11.273 1 97.62 37 GLY B C 1
ATOM 1564 O O . GLY B 1 37 ? -0.636 5.973 10.195 1 97.62 37 GLY B O 1
ATOM 1565 N N . GLY B 1 38 ? 0.073 5.664 12.328 1 97.44 38 GLY B N 1
ATOM 1566 C CA . GLY B 1 38 ? -0.089 4.219 12.273 1 97.44 38 GLY B CA 1
ATOM 1567 C C . GLY B 1 38 ? -1.531 3.773 12.43 1 97.44 38 GLY B C 1
ATOM 1568 O O . GLY B 1 38 ? -2.295 4.375 13.188 1 97.44 38 GLY B O 1
ATOM 1569 N N . VAL B 1 39 ? -1.821 2.688 11.711 1 97.75 39 VAL B N 1
ATOM 1570 C CA . VAL B 1 39 ? -3.139 2.074 11.852 1 97.75 39 VAL B CA 1
ATOM 1571 C C . VAL B 1 39 ? -3.229 1.343 13.188 1 97.75 39 VAL B C 1
ATOM 1573 O O . VAL B 1 39 ? -2.291 0.648 13.586 1 97.75 39 VAL B O 1
ATOM 1576 N N . GLU B 1 40 ? -4.316 1.533 13.891 1 95.88 40 GLU B N 1
ATOM 1577 C CA . GLU B 1 40 ? -4.562 0.858 15.164 1 95.88 40 GLU B CA 1
ATOM 1578 C C . GLU B 1 40 ? -5.434 -0.379 14.977 1 95.88 40 GLU B C 1
ATOM 1580 O O . GLU B 1 40 ? -6.059 -0.549 13.922 1 95.88 40 GLU B O 1
ATOM 1585 N N . HIS B 1 41 ? -5.418 -1.241 15.961 1 94.19 41 HIS B N 1
ATOM 1586 C CA . HIS B 1 41 ? -6.242 -2.445 15.922 1 94.19 41 HIS B CA 1
ATOM 1587 C C . HIS B 1 41 ? -7.719 -2.1 15.758 1 94.19 41 HIS B C 1
ATOM 1589 O O . HIS B 1 41 ? -8.227 -1.203 16.438 1 94.19 41 HIS B O 1
ATOM 1595 N N . GLY B 1 42 ? -8.406 -2.785 14.797 1 93.88 42 GLY B N 1
ATOM 1596 C CA . GLY B 1 42 ? -9.836 -2.586 14.609 1 93.88 42 GLY B CA 1
ATOM 1597 C C . GLY B 1 42 ? -10.156 -1.392 13.727 1 93.88 42 GLY B C 1
ATOM 1598 O O . GLY B 1 42 ? -11.305 -0.958 13.656 1 93.88 42 GLY B O 1
ATOM 1599 N N . GLU B 1 43 ? -9.164 -0.869 13.117 1 96.06 43 GLU B N 1
ATOM 1600 C CA . GLU B 1 43 ? -9.281 0.287 12.234 1 96.06 43 GLU B CA 1
ATOM 1601 C C . GLU B 1 43 ? -8.805 -0.044 10.82 1 96.06 43 GLU B C 1
ATOM 1603 O O . GLU B 1 43 ? -7.777 -0.694 10.648 1 96.06 43 GLU B O 1
ATOM 1608 N N . SER B 1 44 ? -9.664 0.349 9.812 1 98.12 44 SER B N 1
ATOM 1609 C CA . SER B 1 44 ? -9.18 0.238 8.438 1 98.12 44 SER B CA 1
ATOM 1610 C C . SER B 1 44 ? -8.164 1.332 8.117 1 98.12 44 SER B C 1
ATOM 1612 O O . SER B 1 44 ? -8.016 2.289 8.883 1 98.12 44 SER B O 1
ATOM 1614 N N . LEU B 1 45 ? -7.492 1.112 7.07 1 98.56 45 LEU B N 1
ATOM 1615 C CA . LEU B 1 45 ? -6.523 2.104 6.617 1 98.56 45 LEU B CA 1
ATOM 1616 C C . LEU B 1 45 ? -7.188 3.459 6.402 1 98.56 45 LEU B C 1
ATOM 1618 O O . LEU B 1 45 ? -6.668 4.488 6.84 1 98.56 45 LEU B O 1
ATOM 1622 N N . LEU B 1 46 ? -8.352 3.504 5.77 1 98.56 46 LEU B N 1
ATOM 1623 C CA . LEU B 1 46 ? -9.094 4.738 5.527 1 98.56 46 LEU B CA 1
ATOM 1624 C C . LEU B 1 46 ? -9.523 5.379 6.844 1 98.56 46 LEU B C 1
ATOM 1626 O O . LEU B 1 46 ? -9.414 6.598 7.008 1 98.56 46 LEU B O 1
ATOM 1630 N N . GLN B 1 47 ? -10 4.578 7.77 1 98.56 47 GLN B N 1
ATOM 1631 C CA . GLN B 1 47 ? -10.398 5.082 9.078 1 98.56 47 GLN B CA 1
ATOM 1632 C C . GLN B 1 47 ? -9.211 5.703 9.812 1 98.56 47 GLN B C 1
ATOM 1634 O O . GLN B 1 47 ? -9.359 6.73 10.484 1 98.56 47 GLN B O 1
ATOM 1639 N N . ALA B 1 48 ? -8.078 5.082 9.695 1 98.56 48 ALA B N 1
ATOM 1640 C CA . ALA B 1 48 ? -6.871 5.598 10.336 1 98.56 48 ALA B CA 1
ATOM 1641 C C . ALA B 1 48 ? -6.504 6.973 9.789 1 98.56 48 ALA B C 1
ATOM 1643 O O . ALA B 1 48 ? -6.184 7.887 10.547 1 98.56 48 ALA B O 1
ATOM 1644 N N . VAL B 1 49 ? -6.555 7.117 8.469 1 98.69 49 VAL B N 1
ATOM 1645 C CA . VAL B 1 49 ? -6.188 8.383 7.836 1 98.69 49 VAL B CA 1
ATOM 1646 C C . VAL B 1 49 ? -7.137 9.484 8.297 1 98.69 49 VAL B C 1
ATOM 1648 O O . VAL B 1 49 ? -6.703 10.594 8.609 1 98.69 49 VAL B O 1
ATOM 1651 N N . LYS B 1 50 ? -8.406 9.172 8.359 1 98.75 50 LYS B N 1
ATOM 1652 C CA . LYS B 1 50 ? -9.391 10.141 8.82 1 98.75 50 LYS B CA 1
ATOM 1653 C C . LYS B 1 50 ? -9.156 10.516 10.281 1 98.75 50 LYS B C 1
ATOM 1655 O O . LYS B 1 50 ? -9.195 11.695 10.641 1 98.75 50 LYS B O 1
ATOM 1660 N N . ARG B 1 51 ? -8.938 9.547 11.094 1 98.19 51 ARG B N 1
ATOM 1661 C CA . ARG B 1 51 ? -8.672 9.797 12.508 1 98.19 51 ARG B CA 1
ATOM 1662 C C . ARG B 1 51 ? -7.43 10.664 12.688 1 98.19 51 ARG B C 1
ATOM 1664 O O . ARG B 1 51 ? -7.453 11.641 13.438 1 98.19 51 ARG B O 1
ATOM 1671 N N . GLU B 1 52 ? -6.344 10.328 12.031 1 97.88 52 GLU B N 1
ATOM 1672 C CA . GLU B 1 52 ? -5.074 11.039 12.164 1 97.88 52 GLU B CA 1
ATOM 1673 C C . GLU B 1 52 ? -5.195 12.484 11.688 1 97.88 52 GLU B C 1
ATOM 1675 O O . GLU B 1 52 ? -4.586 13.391 12.258 1 97.88 52 GLU B O 1
ATOM 1680 N N . ALA B 1 53 ? -5.938 12.68 10.562 1 98.12 53 ALA B N 1
ATOM 1681 C CA . ALA B 1 53 ? -6.176 14.047 10.094 1 98.12 53 ALA B CA 1
ATOM 1682 C C . ALA B 1 53 ? -6.895 14.875 11.148 1 98.12 53 ALA B C 1
ATOM 1684 O O . ALA B 1 53 ? -6.566 16.047 11.359 1 98.12 53 ALA B O 1
ATOM 1685 N N . ARG B 1 54 ? -7.836 14.266 11.805 1 97.19 54 ARG B N 1
ATOM 1686 C CA . ARG B 1 54 ? -8.555 14.938 12.875 1 97.19 54 ARG B CA 1
ATOM 1687 C C . ARG B 1 54 ? -7.641 15.203 14.062 1 97.19 54 ARG B C 1
ATOM 1689 O O . ARG B 1 54 ? -7.656 16.297 14.633 1 97.19 54 ARG B O 1
ATOM 1696 N N . GLU B 1 55 ? -6.879 14.25 14.445 1 96.56 55 GLU B N 1
ATOM 1697 C CA . GLU B 1 55 ? -6.008 14.344 15.617 1 96.56 55 GLU B CA 1
ATOM 1698 C C . GLU B 1 55 ? -4.906 15.383 15.398 1 96.56 55 GLU B C 1
ATOM 1700 O O . GLU B 1 55 ? -4.539 16.109 16.312 1 96.56 55 GLU B O 1
ATOM 1705 N N . GLU B 1 56 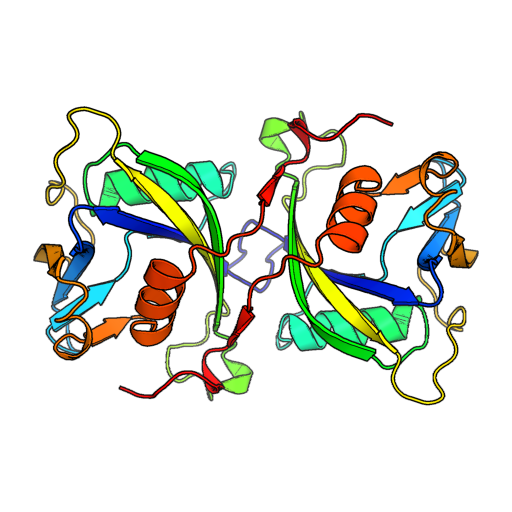? -4.398 15.453 14.203 1 97.12 56 GLU B N 1
ATOM 1706 C CA . GLU B 1 56 ? -3.188 16.25 13.984 1 97.12 56 GLU B CA 1
ATOM 1707 C C . GLU B 1 56 ? -3.514 17.594 13.359 1 97.12 56 GLU B C 1
ATOM 1709 O O . GLU B 1 56 ? -2.715 18.531 13.438 1 97.12 56 GLU B O 1
ATOM 1714 N N . ALA B 1 57 ? -4.672 17.766 12.664 1 97.62 57 ALA B N 1
ATOM 1715 C CA . ALA B 1 57 ? -4.969 19 11.945 1 97.62 57 ALA B CA 1
ATOM 1716 C C . ALA B 1 57 ? -6.402 19.453 12.203 1 97.62 57 ALA B C 1
ATOM 1718 O O . ALA B 1 57 ? -6.867 20.422 11.602 1 97.62 57 ALA B O 1
ATOM 1719 N N . SER B 1 58 ? -7.211 18.734 13.023 1 97.31 58 SER B N 1
ATOM 1720 C CA . SER B 1 58 ? -8.57 19.078 13.43 1 97.31 58 SER B CA 1
ATOM 1721 C C . SER B 1 58 ? -9.484 19.219 12.211 1 97.31 58 SER B C 1
ATOM 1723 O O . SER B 1 58 ? -10.281 20.156 12.133 1 97.31 58 SER B O 1
ATOM 1725 N N . VAL B 1 59 ? -9.352 18.266 11.297 1 97.75 59 VAL B N 1
ATOM 1726 C CA . VAL B 1 59 ? -10.18 18.375 10.102 1 97.75 59 VAL B CA 1
ATOM 1727 C C . VAL B 1 59 ? -10.836 17.031 9.805 1 97.75 59 VAL B C 1
ATOM 1729 O O . VAL B 1 59 ? -10.227 15.977 10.016 1 97.75 59 VAL B O 1
ATOM 1732 N N . ASP B 1 60 ? -12.039 17.141 9.266 1 98.19 60 ASP B N 1
ATOM 1733 C CA . ASP B 1 60 ? -12.672 16.016 8.594 1 98.19 60 ASP B CA 1
ATOM 1734 C C . ASP B 1 60 ? -12.344 16 7.098 1 98.19 60 ASP B C 1
ATOM 1736 O O . ASP B 1 60 ? -12.375 17.062 6.453 1 98.19 60 ASP B O 1
ATOM 1740 N N . ILE B 1 61 ? -12.008 14.805 6.586 1 98.75 61 ILE B N 1
ATOM 1741 C CA . ILE B 1 61 ? -11.555 14.75 5.199 1 98.75 61 ILE B CA 1
ATOM 1742 C C . ILE B 1 61 ? -12.359 13.703 4.434 1 98.75 61 ILE B C 1
ATOM 1744 O O . ILE B 1 61 ? -12.977 12.82 5.039 1 98.75 61 ILE B O 1
ATOM 1748 N N . GLU B 1 62 ? -12.422 13.914 3.133 1 98.5 62 GLU B N 1
ATOM 1749 C CA . GLU B 1 62 ? -12.75 12.859 2.178 1 98.5 62 GLU B CA 1
ATOM 1750 C C . GLU B 1 62 ? -11.492 12.188 1.635 1 98.5 62 GLU B C 1
ATOM 1752 O O . GLU B 1 62 ? -10.594 12.859 1.136 1 98.5 62 GLU B O 1
ATOM 1757 N N . VAL B 1 63 ? -11.469 10.875 1.794 1 98.62 63 VAL B N 1
ATOM 1758 C CA . VAL B 1 63 ? -10.297 10.133 1.358 1 98.62 63 VAL B CA 1
ATOM 1759 C C . VAL B 1 63 ? -10.492 9.641 -0.074 1 98.62 63 VAL B C 1
ATOM 1761 O O . VAL B 1 63 ? -11.477 8.953 -0.368 1 98.62 63 VAL B O 1
ATOM 1764 N N . GLY B 1 64 ? -9.57 9.992 -1.011 1 98.25 64 GLY B N 1
ATOM 1765 C CA . GLY B 1 64 ? -9.609 9.547 -2.396 1 98.25 64 GLY B CA 1
ATOM 1766 C C . GLY B 1 64 ? -8.695 8.367 -2.668 1 98.25 64 GLY B C 1
ATOM 1767 O O . GLY B 1 64 ? -8.578 7.465 -1.834 1 98.25 64 GLY B O 1
ATOM 1768 N N . GLU B 1 65 ? -8.188 8.32 -3.904 1 98.31 65 GLU B N 1
ATOM 1769 C CA . GLU B 1 65 ? -7.348 7.207 -4.34 1 98.31 65 GLU B CA 1
ATOM 1770 C C . GLU B 1 65 ? -5.926 7.344 -3.807 1 98.31 65 GLU B C 1
ATOM 1772 O O . GLU B 1 65 ? -5.59 8.336 -3.16 1 98.31 65 GLU B O 1
ATOM 1777 N N . VAL B 1 66 ? -5.145 6.348 -4 1 98.69 66 VAL B N 1
ATOM 1778 C CA . VAL B 1 66 ? -3.777 6.281 -3.494 1 98.69 66 VAL B CA 1
ATOM 1779 C C . VAL B 1 66 ? -2.838 7.004 -4.457 1 98.69 66 VAL B C 1
ATOM 1781 O O . VAL B 1 66 ? -2.768 6.668 -5.641 1 98.69 66 VAL B O 1
ATOM 1784 N N . ALA B 1 67 ? -2.115 7.996 -3.941 1 98.19 67 ALA B N 1
ATOM 1785 C CA . ALA B 1 67 ? -1.179 8.766 -4.754 1 98.19 67 ALA B CA 1
ATOM 1786 C C . ALA B 1 67 ? 0.137 8.016 -4.938 1 98.19 67 ALA B C 1
ATOM 1788 O O . ALA B 1 67 ? 0.646 7.91 -6.055 1 98.19 67 ALA B O 1
ATOM 1789 N N . PHE B 1 68 ? 0.698 7.492 -3.92 1 96.31 68 PHE B N 1
ATOM 1790 C CA . PHE B 1 68 ? 1.881 6.645 -3.959 1 96.31 68 PHE B CA 1
ATOM 1791 C C . PHE B 1 68 ? 2.086 5.938 -2.623 1 96.31 68 PHE B C 1
ATOM 1793 O O . PHE B 1 68 ? 1.343 6.18 -1.668 1 96.31 68 PHE B O 1
ATOM 1800 N N . LEU B 1 69 ? 2.971 4.98 -2.605 1 98.62 69 LEU B N 1
ATOM 1801 C CA . LEU B 1 69 ? 3.396 4.242 -1.422 1 98.62 69 LEU B CA 1
ATOM 1802 C C . LEU B 1 69 ? 4.832 4.598 -1.047 1 98.62 69 LEU B C 1
ATOM 1804 O O . LEU B 1 69 ? 5.641 4.934 -1.915 1 98.62 69 LEU B O 1
ATOM 1808 N N . TYR B 1 70 ? 5.105 4.578 0.275 1 98.69 70 TYR B N 1
ATOM 1809 C CA . TYR B 1 70 ? 6.445 4.805 0.805 1 98.69 70 TYR B CA 1
ATOM 1810 C C . TYR B 1 70 ? 6.836 3.701 1.783 1 98.69 70 TYR B C 1
ATOM 1812 O O . TYR B 1 70 ? 6.078 3.377 2.697 1 98.69 70 TYR B O 1
ATOM 1820 N N . GLU B 1 71 ? 7.938 3.074 1.522 1 98.81 71 GLU B N 1
ATOM 1821 C CA . GLU B 1 71 ? 8.461 2.047 2.418 1 98.81 71 GLU B CA 1
ATOM 1822 C C . GLU B 1 71 ? 9.789 2.477 3.033 1 98.81 71 GLU B C 1
ATOM 1824 O O . GLU B 1 71 ? 10.695 2.924 2.324 1 98.81 71 GLU B O 1
ATOM 1829 N N . TYR B 1 72 ? 9.898 2.439 4.34 1 98.44 72 TYR B N 1
ATOM 1830 C CA . TYR B 1 72 ? 11.156 2.48 5.07 1 98.44 72 TYR B CA 1
ATOM 1831 C C . TYR B 1 72 ? 11.523 1.103 5.609 1 98.44 72 TYR B C 1
ATOM 1833 O O . TYR B 1 72 ? 10.836 0.571 6.488 1 98.44 72 TYR B O 1
ATOM 1841 N N . ALA B 1 73 ? 12.484 0.46 5.062 1 97.69 73 ALA B N 1
ATOM 1842 C CA . ALA B 1 73 ? 13.047 -0.812 5.516 1 97.69 73 ALA B CA 1
ATOM 1843 C C . ALA B 1 73 ? 14.391 -0.607 6.203 1 97.69 73 ALA B C 1
ATOM 1845 O O . ALA B 1 73 ? 15.398 -0.343 5.543 1 97.69 73 ALA B O 1
ATOM 1846 N N . PRO B 1 74 ? 14.461 -0.817 7.508 1 97 74 PRO B N 1
ATOM 1847 C CA . PRO B 1 74 ? 15.664 -0.478 8.266 1 97 74 PRO B CA 1
ATOM 1848 C C . PRO B 1 74 ? 16.906 -1.205 7.754 1 97 74 PRO B C 1
ATOM 1850 O O . PRO B 1 74 ? 18 -0.623 7.711 1 97 74 PRO B O 1
ATOM 1853 N N . HIS B 1 75 ? 16.781 -2.471 7.371 1 95.44 75 HIS B N 1
ATOM 1854 C CA . HIS B 1 75 ? 17.938 -3.266 6.965 1 95.44 75 HIS B CA 1
ATOM 1855 C C . HIS B 1 75 ? 18.531 -2.738 5.664 1 95.44 75 HIS B C 1
ATOM 1857 O O . HIS B 1 75 ? 19.703 -2.988 5.371 1 95.44 75 HIS B O 1
ATOM 1863 N N . LEU B 1 76 ? 17.781 -2.041 4.906 1 96.5 76 LEU B N 1
ATOM 1864 C CA . LEU B 1 76 ? 18.266 -1.482 3.648 1 96.5 76 LEU B CA 1
ATOM 1865 C C . LEU B 1 76 ? 18.766 -0.053 3.844 1 96.5 76 LEU B C 1
ATOM 1867 O O . LEU B 1 76 ? 19.281 0.561 2.91 1 96.5 76 LEU B O 1
ATOM 1871 N N . ASN B 1 77 ? 18.516 0.559 5.023 1 95 77 ASN B N 1
ATOM 1872 C CA . ASN B 1 77 ? 18.844 1.955 5.293 1 95 77 ASN B CA 1
ATOM 1873 C C . ASN B 1 77 ? 19.781 2.092 6.492 1 95 77 ASN B C 1
ATOM 1875 O O . ASN B 1 77 ? 19.922 3.176 7.062 1 95 77 ASN B O 1
ATOM 1879 N N . TYR B 1 78 ? 20.375 1.01 6.953 1 94 78 TYR B N 1
ATOM 1880 C CA . TYR B 1 78 ? 21.312 0.98 8.07 1 94 78 TYR B CA 1
ATOM 1881 C C . TYR B 1 78 ? 20.688 1.577 9.328 1 94 78 TYR B C 1
ATOM 1883 O O . TYR B 1 78 ? 21.344 2.309 10.07 1 94 78 TYR B O 1
ATOM 1891 N N . ASP B 1 79 ? 19.422 1.445 9.438 1 93.75 79 ASP B N 1
ATOM 1892 C CA . ASP B 1 79 ? 18.641 1.888 10.586 1 93.75 79 ASP B CA 1
ATOM 1893 C C . ASP B 1 79 ? 18.719 3.404 10.75 1 93.75 79 ASP B C 1
ATOM 1895 O O . ASP B 1 79 ? 18.672 3.916 11.867 1 93.75 79 ASP B O 1
ATOM 1899 N N . LYS B 1 80 ? 18.875 4.109 9.695 1 91.81 80 LYS B N 1
ATOM 1900 C CA . LYS B 1 80 ? 19.094 5.551 9.695 1 91.81 80 LYS B CA 1
ATOM 1901 C C . LYS B 1 80 ? 17.969 6.273 10.438 1 91.81 80 LYS B C 1
ATOM 1903 O O . LYS B 1 80 ? 18.219 7.281 11.109 1 91.81 80 LYS B O 1
ATOM 1908 N N . TYR B 1 81 ? 16.75 5.816 10.367 1 92.75 81 TYR B N 1
ATOM 1909 C CA . TYR B 1 81 ? 15.617 6.477 11.008 1 92.75 81 TYR B CA 1
ATOM 1910 C C . TYR B 1 81 ? 14.969 5.566 12.047 1 92.75 81 TYR B C 1
ATOM 1912 O O . TYR B 1 81 ? 13.789 5.719 12.367 1 92.75 81 TYR B O 1
ATOM 1920 N N . GLY B 1 82 ? 15.719 4.594 12.5 1 94.38 82 GLY B N 1
ATOM 1921 C CA . GLY B 1 82 ? 15.234 3.668 13.508 1 94.38 82 GLY B CA 1
ATOM 1922 C C . GLY B 1 82 ? 15.031 2.262 12.977 1 94.38 82 GLY B C 1
ATOM 1923 O O . GLY B 1 82 ? 15.266 1.996 11.797 1 94.38 82 GLY B O 1
ATOM 1924 N N . SER B 1 83 ? 14.484 1.38 13.852 1 95.12 83 SER B N 1
ATOM 1925 C CA . SER B 1 83 ? 14.438 -0.045 13.539 1 95.12 83 SER B CA 1
ATOM 1926 C C . SER B 1 83 ? 13.031 -0.47 13.133 1 95.12 83 SER B C 1
ATOM 1928 O O . SER B 1 83 ? 12.797 -1.634 12.797 1 95.12 83 SER B O 1
ATOM 1930 N N . VAL B 1 84 ? 12.133 0.504 13.117 1 95.69 84 VAL B N 1
ATOM 1931 C CA . VAL B 1 84 ? 10.75 0.148 12.805 1 95.69 84 VAL B CA 1
ATOM 1932 C C . VAL B 1 84 ? 10.547 0.142 11.289 1 95.69 84 VAL B C 1
ATOM 1934 O O . VAL B 1 84 ? 10.68 1.179 10.641 1 95.69 84 VAL B O 1
ATOM 1937 N N . HIS B 1 85 ? 10.289 -1.009 10.734 1 97.19 85 HIS B N 1
ATOM 1938 C CA . HIS B 1 85 ? 9.883 -1.147 9.336 1 97.19 85 HIS B CA 1
ATOM 1939 C C . HIS B 1 85 ? 8.477 -0.606 9.117 1 97.19 85 HIS B C 1
ATOM 1941 O O . HIS B 1 85 ? 7.543 -0.979 9.828 1 97.19 85 HIS B O 1
ATOM 1947 N N . SER B 1 86 ? 8.344 0.319 8.109 1 98.25 86 SER B N 1
ATOM 1948 C CA . SER B 1 86 ? 7.027 0.912 7.918 1 98.25 86 SER B CA 1
ATOM 1949 C C . SER B 1 86 ? 6.652 0.972 6.441 1 98.25 86 SER B C 1
ATOM 1951 O O . SER B 1 86 ? 7.527 1.089 5.578 1 98.25 86 SER B O 1
ATOM 1953 N N . LEU B 1 87 ? 5.402 0.773 6.176 1 98.75 87 LEU B N 1
ATOM 1954 C CA . LEU B 1 87 ? 4.754 0.998 4.887 1 98.75 87 LEU B CA 1
ATOM 1955 C C . LEU B 1 87 ? 3.652 2.045 5.008 1 98.75 87 LEU B C 1
ATOM 1957 O O . LEU B 1 87 ? 2.676 1.844 5.73 1 98.75 87 LEU B O 1
ATOM 1961 N N . THR B 1 88 ? 3.854 3.168 4.281 1 98.81 88 THR B N 1
ATOM 1962 C CA . THR B 1 88 ? 2.898 4.266 4.359 1 98.81 88 THR B CA 1
ATOM 1963 C C . THR B 1 88 ? 2.127 4.406 3.051 1 98.81 88 THR B C 1
ATOM 1965 O O . THR B 1 88 ? 2.725 4.434 1.972 1 98.81 88 THR B O 1
ATOM 1968 N N . THR B 1 89 ? 0.827 4.391 3.135 1 98.88 89 THR B N 1
ATOM 1969 C CA . THR B 1 89 ? -0.035 4.715 2.004 1 98.88 89 THR B CA 1
ATOM 1970 C C . THR B 1 89 ? -0.438 6.188 2.033 1 98.88 89 THR B C 1
ATOM 1972 O O . THR B 1 89 ? -1.007 6.66 3.02 1 98.88 89 THR B O 1
ATOM 1975 N N . ILE B 1 90 ? -0.087 6.926 0.995 1 98.81 90 ILE B N 1
ATOM 1976 C CA . ILE B 1 90 ? -0.442 8.336 0.896 1 98.81 90 ILE B CA 1
ATOM 1977 C C . ILE B 1 90 ? -1.679 8.5 0.015 1 98.81 90 ILE B C 1
ATOM 1979 O O . ILE B 1 90 ? -1.648 8.18 -1.175 1 98.81 90 ILE B O 1
ATOM 1983 N N . PHE B 1 91 ? -2.711 9.016 0.583 1 98.88 91 PHE B N 1
ATOM 1984 C CA . PHE B 1 91 ? -3.986 9.164 -0.105 1 98.88 91 PHE B CA 1
ATOM 1985 C C . PHE B 1 91 ? -4.168 10.594 -0.609 1 98.88 91 PHE B C 1
ATOM 1987 O O . PHE B 1 91 ? -3.805 11.547 0.077 1 98.88 91 PHE B O 1
ATOM 1994 N N . ASP B 1 92 ? -4.711 10.672 -1.806 1 98.75 92 ASP B N 1
ATOM 1995 C CA . ASP B 1 92 ? -5.246 11.945 -2.275 1 98.75 92 ASP B CA 1
ATOM 1996 C C . ASP B 1 92 ? -6.527 12.305 -1.531 1 98.75 92 ASP B C 1
ATOM 1998 O O . ASP B 1 92 ? -7.578 11.711 -1.766 1 98.75 92 ASP B O 1
ATOM 2002 N N . CYS B 1 93 ? -6.445 13.359 -0.656 1 98.81 93 CYS B N 1
ATOM 2003 C CA . CYS B 1 93 ? -7.574 13.711 0.198 1 98.81 93 CYS B CA 1
ATOM 2004 C C . CYS B 1 93 ? -8.031 15.148 -0.066 1 98.81 93 CYS B C 1
ATOM 2006 O O . CYS B 1 93 ? -7.285 15.945 -0.64 1 98.81 93 CYS B O 1
ATOM 2008 N N . SER B 1 94 ? -9.266 15.438 0.348 1 98.62 94 SER B N 1
ATOM 2009 C CA . SER B 1 94 ? -9.82 16.797 0.336 1 98.62 94 SER B CA 1
ATOM 2010 C C . SER B 1 94 ? -10.516 17.109 1.654 1 98.62 94 SER B C 1
ATOM 2012 O O . SER B 1 94 ? -10.992 16.219 2.35 1 98.62 94 SER B O 1
ATOM 2014 N N . LEU B 1 95 ? -10.516 18.391 1.989 1 98.44 95 LEU B N 1
ATOM 2015 C CA . LEU B 1 95 ? -11.25 18.828 3.17 1 98.44 95 LEU B CA 1
ATOM 2016 C C . LEU B 1 95 ? -12.758 18.75 2.932 1 98.44 95 LEU B C 1
ATOM 2018 O O . LEU B 1 95 ? -13.234 19.062 1.839 1 98.44 95 LEU B O 1
ATOM 2022 N N . ARG B 1 96 ? -13.445 18.297 3.953 1 97.56 96 ARG B N 1
ATOM 2023 C CA . ARG B 1 96 ? -14.898 18.438 3.891 1 97.56 96 ARG B CA 1
ATOM 2024 C C . ARG B 1 96 ? -15.297 19.906 3.91 1 97.56 96 ARG B C 1
ATOM 2026 O O . ARG B 1 96 ? -14.547 20.75 4.402 1 97.56 96 ARG B O 1
ATOM 2033 N N . GLU B 1 97 ? -16.469 20.156 3.436 1 95.25 97 GLU B N 1
ATOM 2034 C CA . GLU B 1 97 ? -16.938 21.531 3.359 1 95.25 97 GLU B CA 1
ATOM 2035 C C . GLU B 1 97 ? -16.953 22.188 4.734 1 95.25 97 GLU B C 1
ATOM 2037 O O . GLU B 1 97 ? -17.406 21.594 5.711 1 95.25 97 GLU B O 1
ATOM 2042 N N . GLY B 1 98 ? -16.391 23.359 4.785 1 94.5 98 GLY B N 1
ATOM 2043 C CA . GLY B 1 98 ? -16.453 24.156 6.004 1 94.5 98 GLY B CA 1
ATOM 2044 C C . GLY B 1 98 ? -15.305 23.859 6.961 1 94.5 98 GLY B C 1
ATOM 2045 O O . GLY B 1 98 ? -15.18 24.5 8 1 94.5 98 GLY B O 1
ATOM 2046 N N . GLU B 1 99 ? -14.477 22.922 6.609 1 95.31 99 GLU B N 1
ATOM 2047 C CA . GLU B 1 99 ? -13.375 22.562 7.492 1 95.31 99 GLU B CA 1
ATOM 2048 C C . GLU B 1 99 ? -12.227 23.562 7.375 1 95.31 99 GLU B C 1
ATOM 2050 O O . GLU B 1 99 ? -11.898 24.016 6.277 1 95.31 99 GLU B O 1
ATOM 2055 N N . THR B 1 100 ? -11.672 23.906 8.555 1 96.12 100 THR B N 1
ATOM 2056 C CA . THR B 1 100 ? -10.484 24.75 8.633 1 96.12 100 THR B CA 1
ATOM 2057 C C . THR B 1 100 ? -9.414 24.094 9.508 1 96.12 100 THR B C 1
ATOM 2059 O O . THR B 1 100 ? -9.633 23.875 10.703 1 96.12 100 THR B O 1
ATOM 2062 N N . PRO B 1 101 ? -8.32 23.828 8.883 1 97.31 101 PRO B N 1
ATOM 2063 C CA . PRO B 1 101 ? -7.273 23.188 9.68 1 97.31 101 PRO B CA 1
ATOM 2064 C C . PRO B 1 101 ? -6.824 24.047 10.859 1 97.31 101 PRO B C 1
ATOM 2066 O O . PRO B 1 101 ? -6.727 25.266 10.742 1 97.31 101 PRO B O 1
ATOM 2069 N N . GLU B 1 102 ? -6.609 23.375 11.961 1 94.81 102 GLU B N 1
ATOM 2070 C CA . GLU B 1 102 ? -6.105 24.016 13.18 1 94.81 102 GLU B CA 1
ATOM 2071 C C . GLU B 1 102 ? -5.289 23.031 14.008 1 94.81 102 GLU B C 1
ATOM 2073 O O . GLU B 1 102 ? -5.488 21.812 13.922 1 94.81 102 GLU B O 1
ATOM 2078 N N . ILE B 1 103 ? -4.43 23.578 14.766 1 91.81 103 ILE B N 1
ATOM 2079 C CA . ILE B 1 103 ? -3.693 22.75 15.703 1 91.81 103 ILE B CA 1
ATOM 2080 C C . ILE B 1 103 ? -4.633 22.25 16.797 1 91.81 103 ILE B C 1
ATOM 2082 O O . ILE B 1 103 ? -5.367 23.047 17.391 1 91.81 103 ILE B O 1
ATOM 2086 N N . PRO B 1 104 ? -4.609 21 16.969 1 88.31 104 PRO B N 1
ATOM 2087 C CA . PRO B 1 104 ? -5.52 20.5 18.016 1 88.31 104 PRO B CA 1
ATOM 2088 C C . PRO B 1 104 ? -5.062 20.859 19.422 1 88.31 104 PRO B C 1
ATOM 2090 O O . PRO B 1 104 ? -3.881 21.141 19.641 1 88.31 104 PRO B O 1
ATOM 2093 N N . ALA B 1 105 ? -6.047 20.812 20.281 1 83.56 105 ALA B N 1
ATOM 2094 C CA . ALA B 1 105 ? -5.75 21.094 21.688 1 83.56 105 ALA B CA 1
ATOM 2095 C C . ALA B 1 105 ? -4.859 20 22.281 1 83.56 105 ALA B C 1
ATOM 2097 O O . ALA B 1 105 ? -3.885 20.312 22.969 1 83.56 105 ALA B O 1
ATOM 2098 N N . GLU B 1 106 ? -5.195 18.781 22.047 1 79.56 106 GLU B N 1
ATOM 2099 C CA . GLU B 1 106 ? -4.379 17.625 22.438 1 79.56 106 GLU B CA 1
ATOM 2100 C C . GLU B 1 106 ? -3.447 17.203 21.312 1 79.56 106 GLU B C 1
ATOM 2102 O O . GLU B 1 106 ? -3.887 16.594 20.344 1 79.56 106 GLU B O 1
ATOM 2107 N N . ARG B 1 107 ? -2.322 17.781 21.344 1 73 107 ARG B N 1
ATOM 2108 C CA . ARG B 1 107 ? -1.424 17.516 20.234 1 73 107 ARG B CA 1
ATOM 2109 C C . ARG B 1 107 ? -0.245 16.641 20.656 1 73 107 ARG B C 1
ATOM 2111 O O . ARG B 1 107 ? 0.014 16.5 21.859 1 73 107 ARG B O 1
ATOM 2118 N N . ASP B 1 108 ? 0.367 15.961 19.594 1 76.38 108 ASP B N 1
ATOM 2119 C CA . ASP B 1 108 ? 1.591 15.195 19.812 1 76.38 108 ASP B CA 1
ATOM 2120 C C . ASP B 1 108 ? 2.684 16.062 20.422 1 76.38 108 ASP B C 1
ATOM 2122 O O . ASP B 1 108 ? 2.682 17.297 20.25 1 76.38 108 ASP B O 1
ATOM 2126 N N . GLN B 1 109 ? 3.504 15.312 21.031 1 83.69 109 GLN B N 1
ATOM 2127 C CA . GLN B 1 109 ? 4.652 16.016 21.594 1 83.69 109 GLN B CA 1
ATOM 2128 C C . GLN B 1 109 ? 5.473 16.688 20.5 1 83.69 109 GLN B C 1
ATOM 2130 O O . GLN B 1 109 ? 5.707 16.094 19.438 1 83.69 109 GLN B O 1
ATOM 2135 N N . ASN B 1 110 ? 5.688 17.844 20.5 1 91.25 110 ASN B N 1
ATOM 2136 C CA . ASN B 1 110 ? 6.605 18.594 19.641 1 91.25 110 ASN B CA 1
ATOM 2137 C C . ASN B 1 110 ? 5.887 19.172 18.422 1 91.25 110 ASN B C 1
ATOM 2139 O O . ASN B 1 110 ? 6.508 19.844 17.594 1 91.25 110 ASN B O 1
ATOM 2143 N N . GLN B 1 111 ? 4.645 18.75 18.25 1 94.06 111 GLN B N 1
ATOM 2144 C CA . GLN B 1 111 ? 3.9 19.438 17.188 1 94.06 111 GLN B CA 1
ATOM 2145 C C . GLN B 1 111 ? 3.697 20.906 17.531 1 94.06 111 GLN B C 1
ATOM 2147 O O . GLN B 1 111 ? 3.211 21.234 18.609 1 94.06 111 GLN B O 1
ATOM 2152 N N . THR B 1 112 ? 4.023 21.781 16.562 1 94.88 112 THR B N 1
ATOM 2153 C CA . THR B 1 112 ? 3.986 23.203 16.875 1 94.88 112 THR B CA 1
ATOM 2154 C C . THR B 1 112 ? 2.959 23.922 16 1 94.88 112 THR B C 1
ATOM 2156 O O . THR B 1 112 ? 2.686 25.094 16.203 1 94.88 112 THR B O 1
ATOM 2159 N N . GLY B 1 113 ? 2.395 23.156 15 1 95.56 113 GLY B N 1
ATOM 2160 C CA . GLY B 1 113 ? 1.391 23.828 14.188 1 95.56 113 GLY B CA 1
ATOM 2161 C C . GLY B 1 113 ? 0.894 23 13.031 1 95.56 113 GLY B C 1
ATOM 2162 O O . GLY B 1 113 ? 1.233 21.812 12.922 1 95.56 113 GLY B O 1
ATOM 2163 N N . VAL B 1 114 ? -0.024 23.562 12.328 1 97.56 114 VAL B N 1
ATOM 2164 C CA . VAL B 1 114 ? -0.553 23.094 11.047 1 97.56 114 VAL B CA 1
ATOM 2165 C C . VAL B 1 114 ? -0.468 24.219 10.016 1 97.56 114 VAL B C 1
ATOM 2167 O O . VAL B 1 114 ? -0.869 25.359 10.289 1 97.56 114 VAL B O 1
ATOM 2170 N N . LYS B 1 115 ? 0.103 23.891 8.82 1 97.44 115 LYS B N 1
ATOM 2171 C CA . LYS B 1 115 ? 0.425 24.953 7.875 1 97.44 115 LYS B CA 1
ATOM 2172 C C . LYS B 1 115 ? 0.069 24.547 6.445 1 97.44 115 LYS B C 1
ATOM 2174 O O . LYS B 1 115 ? 0.294 23.406 6.043 1 97.44 115 LYS B O 1
ATOM 2179 N N . TRP B 1 116 ? -0.488 25.547 5.766 1 98.56 116 TRP B N 1
ATOM 2180 C CA . TRP B 1 116 ? -0.5 25.469 4.309 1 98.56 116 TRP B CA 1
ATOM 2181 C C . TRP B 1 116 ? 0.823 25.953 3.725 1 98.56 116 TRP B C 1
ATOM 2183 O O . TRP B 1 116 ? 1.223 27.094 3.939 1 98.56 116 TRP B O 1
ATOM 2193 N N . VAL B 1 117 ? 1.52 25.062 3.047 1 98.75 117 VAL B N 1
ATOM 2194 C CA . VAL B 1 117 ? 2.789 25.422 2.42 1 98.75 117 VAL B CA 1
ATOM 2195 C C . VAL B 1 117 ? 2.613 25.5 0.905 1 98.75 117 VAL B C 1
ATOM 2197 O O . VAL B 1 117 ? 2.145 24.547 0.279 1 98.75 117 VAL B O 1
ATOM 2200 N N . PRO B 1 118 ? 2.955 26.625 0.315 1 98.81 118 PRO B N 1
ATOM 2201 C CA . PRO B 1 118 ? 2.895 26.672 -1.147 1 98.81 118 PRO B CA 1
ATOM 2202 C C . PRO B 1 118 ? 3.74 25.594 -1.812 1 98.81 118 PRO B C 1
ATOM 2204 O O . PRO B 1 118 ? 4.859 25.328 -1.37 1 98.81 118 PRO B O 1
ATOM 2207 N N . LEU B 1 119 ? 3.176 24.969 -2.859 1 98.69 119 LEU B N 1
ATOM 2208 C CA . LEU B 1 119 ? 3.879 23.906 -3.553 1 98.69 119 LEU B CA 1
ATOM 2209 C C . LEU B 1 119 ? 5.223 24.391 -4.09 1 98.69 119 LEU B C 1
ATOM 2211 O O . LEU B 1 119 ? 6.203 23.641 -4.086 1 98.69 119 LEU B O 1
ATOM 2215 N N . ASP B 1 120 ? 5.262 25.578 -4.523 1 98.06 120 ASP B N 1
ATOM 2216 C CA . ASP B 1 120 ? 6.488 26.125 -5.105 1 98.06 120 ASP B CA 1
ATOM 2217 C C . ASP B 1 120 ? 7.5 26.484 -4.02 1 98.06 120 ASP B C 1
ATOM 2219 O O . ASP B 1 120 ? 8.617 26.891 -4.32 1 98.06 120 ASP B O 1
ATOM 2223 N N . GLU B 1 121 ? 7.18 26.297 -2.727 1 98.25 121 GLU B N 1
ATOM 2224 C CA . GLU B 1 121 ? 8.086 26.547 -1.614 1 98.25 121 GLU B CA 1
ATOM 2225 C C . GLU B 1 121 ? 8.461 25.25 -0.896 1 98.25 121 GLU B C 1
ATOM 2227 O O . GLU B 1 121 ? 9.18 25.281 0.105 1 98.25 121 GLU B O 1
ATOM 2232 N N . LEU B 1 122 ? 8.031 24.172 -1.395 1 98 122 LEU B N 1
ATOM 2233 C CA . LEU B 1 122 ? 8.32 22.891 -0.76 1 98 122 LEU B CA 1
ATOM 2234 C C . LEU B 1 122 ? 9.82 22.672 -0.624 1 98 122 LEU B C 1
ATOM 2236 O O . LEU B 1 122 ? 10.273 22.047 0.341 1 98 122 LEU B O 1
ATOM 2240 N N . HIS B 1 123 ? 10.555 23.203 -1.576 1 96.25 123 HIS B N 1
ATOM 2241 C CA . HIS B 1 123 ? 12 23.016 -1.588 1 96.25 123 HIS B CA 1
ATOM 2242 C C . HIS B 1 123 ? 12.664 23.734 -0.418 1 96.25 123 HIS B C 1
ATOM 2244 O O . HIS B 1 123 ? 13.836 23.469 -0.107 1 96.25 123 HIS B O 1
ATOM 2250 N N . THR B 1 124 ? 11.977 24.609 0.323 1 97.19 124 THR B N 1
ATOM 2251 C CA . THR B 1 124 ? 12.562 25.438 1.373 1 97.19 124 THR B CA 1
ATOM 2252 C C . THR B 1 124 ? 12.344 24.797 2.744 1 97.19 124 THR B C 1
ATOM 2254 O O . THR B 1 124 ? 12.883 25.281 3.746 1 97.19 124 THR B O 1
ATOM 2257 N N . ILE B 1 125 ? 11.602 23.703 2.83 1 97.69 125 ILE B N 1
ATOM 2258 C CA . ILE B 1 125 ? 11.289 23.125 4.129 1 97.69 125 ILE B CA 1
ATOM 2259 C C . ILE B 1 125 ? 11.906 21.734 4.227 1 97.69 125 ILE B C 1
ATOM 2261 O O . ILE B 1 125 ? 12.336 21.156 3.223 1 97.69 125 ILE B O 1
ATOM 2265 N N . VAL B 1 126 ? 11.969 21.234 5.477 1 97.62 126 VAL B N 1
ATOM 2266 C CA . VAL B 1 126 ? 12.344 19.859 5.734 1 97.62 126 VAL B CA 1
ATO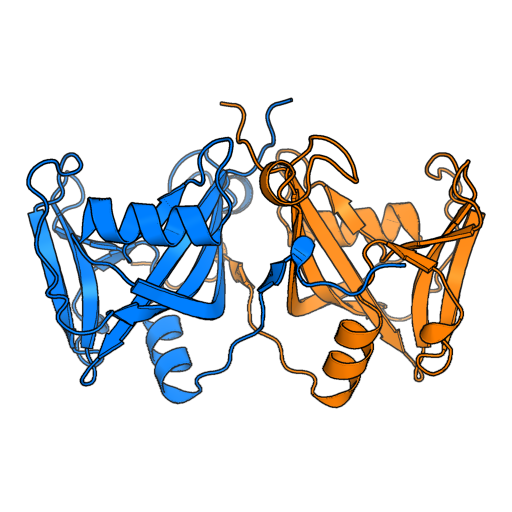M 2267 C C . VAL B 1 126 ? 11.086 19 5.91 1 97.62 126 VAL B C 1
ATOM 2269 O O . VAL B 1 126 ? 10.352 19.172 6.883 1 97.62 126 VAL B O 1
ATOM 2272 N N . LEU B 1 127 ? 10.867 18.141 4.984 1 98.06 127 LEU B N 1
ATOM 2273 C CA . LEU B 1 127 ? 9.703 17.266 4.996 1 98.06 127 LEU B CA 1
ATOM 2274 C C . LEU B 1 127 ? 10.117 15.828 5.281 1 98.06 127 LEU B C 1
ATOM 2276 O O . LEU B 1 127 ? 11 15.281 4.613 1 98.06 127 LEU B O 1
ATOM 2280 N N . TYR B 1 128 ? 9.477 15.234 6.352 1 96.38 128 TYR B N 1
ATOM 2281 C CA . TYR B 1 128 ? 9.695 13.82 6.652 1 96.38 128 TYR B CA 1
ATOM 2282 C C . TYR B 1 128 ? 8.492 12.977 6.25 1 96.38 128 TYR B C 1
ATOM 2284 O O . TYR B 1 128 ? 7.375 13.234 6.699 1 96.38 128 TYR B O 1
ATOM 2292 N N . PRO B 1 129 ? 8.797 11.914 5.434 1 96.69 129 PRO B N 1
ATOM 2293 C CA . PRO B 1 129 ? 9.992 11.672 4.621 1 96.69 129 PRO B CA 1
ATOM 2294 C C . PRO B 1 129 ? 10.172 12.703 3.512 1 96.69 129 PRO B C 1
ATOM 2296 O O . PRO B 1 129 ? 9.281 13.531 3.281 1 96.69 129 PRO B O 1
ATOM 2299 N N . ASN B 1 130 ? 11.273 12.703 2.889 1 97.31 130 ASN B N 1
ATOM 2300 C CA . ASN B 1 130 ? 11.57 13.68 1.846 1 97.31 130 ASN B CA 1
ATOM 2301 C C . ASN B 1 130 ? 10.836 13.352 0.548 1 97.31 130 ASN B C 1
ATOM 2303 O O . ASN B 1 130 ? 11.453 12.914 -0.425 1 97.31 130 ASN B O 1
ATOM 2307 N N . LEU B 1 131 ? 9.578 13.703 0.527 1 97.56 131 LEU B N 1
ATOM 2308 C CA . LEU B 1 131 ? 8.695 13.375 -0.587 1 97.56 131 LEU B CA 1
ATOM 2309 C C . LEU B 1 131 ? 8.344 14.625 -1.388 1 97.56 131 LEU B C 1
ATOM 2311 O O . LEU B 1 131 ? 7.305 14.672 -2.045 1 97.56 131 LEU B O 1
ATOM 2315 N N . ARG B 1 132 ? 9.125 15.648 -1.309 1 98 132 ARG B N 1
ATOM 2316 C CA . ARG B 1 132 ? 8.812 16.938 -1.914 1 98 132 ARG B CA 1
ATOM 2317 C C . ARG B 1 132 ? 8.641 16.812 -3.424 1 98 132 ARG B C 1
ATOM 2319 O O . ARG B 1 132 ? 7.656 17.281 -3.988 1 98 132 ARG B O 1
ATOM 2326 N N . LYS B 1 133 ? 9.578 16.125 -4.051 1 96.81 133 LYS B N 1
ATOM 2327 C CA . LYS B 1 133 ? 9.531 15.961 -5.5 1 96.81 133 LYS B CA 1
ATOM 2328 C C . LYS B 1 133 ? 8.336 15.117 -5.926 1 96.81 133 LYS B C 1
ATOM 2330 O O . LYS B 1 133 ? 7.703 15.398 -6.945 1 96.81 133 LYS B O 1
ATOM 2335 N N . GLU B 1 134 ? 8.094 14.094 -5.168 1 97.38 134 GLU B N 1
ATOM 2336 C CA . GLU B 1 134 ? 7 13.172 -5.477 1 97.38 134 GLU B CA 1
ATOM 2337 C C . GLU B 1 134 ? 5.648 13.867 -5.332 1 97.38 134 GLU B C 1
ATOM 2339 O O . GLU B 1 134 ? 4.723 13.602 -6.105 1 97.38 134 GLU B O 1
ATOM 2344 N N . ILE B 1 135 ? 5.527 14.75 -4.344 1 98.31 135 ILE B N 1
ATOM 2345 C CA . ILE B 1 135 ? 4.301 15.516 -4.148 1 98.31 135 ILE B CA 1
ATOM 2346 C C . ILE B 1 135 ? 4.082 16.453 -5.34 1 98.31 135 ILE B C 1
ATOM 2348 O O . ILE B 1 135 ? 2.975 16.531 -5.875 1 98.31 135 ILE B O 1
ATOM 2352 N N . LEU B 1 136 ? 5.125 17.109 -5.77 1 98.06 136 LEU B N 1
ATOM 2353 C CA . LEU B 1 136 ? 5.027 18.016 -6.91 1 98.06 136 LEU B CA 1
ATOM 2354 C C . LEU B 1 136 ? 4.645 17.25 -8.18 1 98.06 136 LEU B C 1
ATOM 2356 O O . LEU B 1 136 ? 3.777 17.703 -8.93 1 98.06 136 LEU B O 1
ATOM 2360 N N . ALA B 1 137 ? 5.301 16.141 -8.375 1 96.75 137 ALA B N 1
ATOM 2361 C CA . ALA B 1 137 ? 5.008 15.32 -9.555 1 96.75 137 ALA B CA 1
ATOM 2362 C C . ALA B 1 137 ? 3.559 14.844 -9.547 1 96.75 137 ALA B C 1
ATOM 2364 O O . ALA B 1 137 ? 2.893 14.852 -10.586 1 96.75 137 ALA B O 1
ATOM 2365 N N . TYR B 1 138 ? 3.141 14.453 -8.414 1 97.75 138 TYR B N 1
ATOM 2366 C CA . TYR B 1 13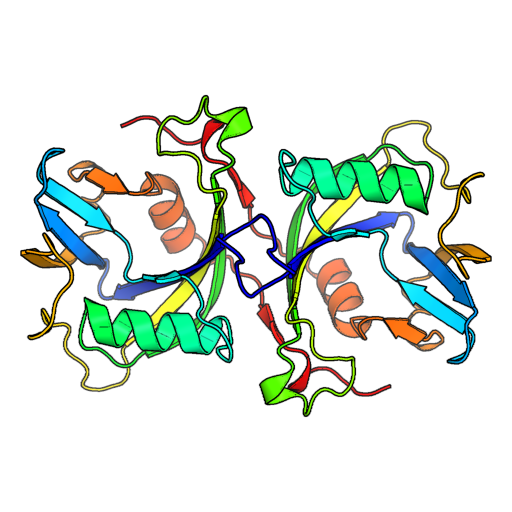8 ? 1.758 14 -8.312 1 97.75 138 TYR B CA 1
ATOM 2367 C C . TYR B 1 138 ? 0.788 15.133 -8.625 1 97.75 138 TYR B C 1
ATOM 2369 O O . TYR B 1 138 ? -0.219 14.922 -9.305 1 97.75 138 TYR B O 1
ATOM 2377 N N . HIS B 1 139 ? 1.07 16.25 -8.008 1 97.81 139 HIS B N 1
ATOM 2378 C CA . HIS B 1 139 ? 0.199 17.406 -8.25 1 97.81 139 HIS B CA 1
ATOM 2379 C C . HIS B 1 139 ? 0.046 17.672 -9.742 1 97.81 139 HIS B C 1
ATOM 2381 O O . HIS B 1 139 ? -1.031 18.062 -10.195 1 97.81 139 HIS B O 1
ATOM 2387 N N . GLN B 1 140 ? 1.074 17.5 -10.492 1 96.56 140 GLN B N 1
ATOM 2388 C CA . GLN B 1 140 ? 1.088 17.766 -11.922 1 96.56 140 GLN B CA 1
ATOM 2389 C C . GLN B 1 140 ? 0.362 16.672 -12.695 1 96.56 140 GLN B C 1
ATOM 2391 O O . GLN B 1 140 ? -0.38 16.969 -13.641 1 96.56 140 GLN B O 1
ATOM 2396 N N . LYS B 1 141 ? 0.462 15.391 -12.297 1 94.56 141 LYS B N 1
ATOM 2397 C CA . LYS B 1 141 ? -0.019 14.273 -13.102 1 94.56 141 LYS B CA 1
ATOM 2398 C C . LYS B 1 141 ? -1.353 13.75 -12.578 1 94.56 141 LYS B C 1
ATOM 2400 O O . LYS B 1 141 ? -2.184 13.266 -13.352 1 94.56 141 LYS B O 1
ATOM 2405 N N . LYS B 1 142 ? -1.479 13.82 -11.32 1 95.06 142 LYS B N 1
ATOM 2406 C CA . LYS B 1 142 ? -2.664 13.328 -10.617 1 95.06 142 LYS B CA 1
ATOM 2407 C C . LYS B 1 142 ? -2.928 11.859 -10.93 1 95.06 142 LYS B C 1
ATOM 2409 O O . LYS B 1 142 ? -4.07 11.469 -11.172 1 95.06 142 LYS B O 1
ATOM 2414 N N . HIS B 1 143 ? -1.82 11.109 -11.039 1 95.19 143 HIS B N 1
ATOM 2415 C CA . HIS B 1 143 ? -1.917 9.664 -11.258 1 95.19 143 HIS B CA 1
ATOM 2416 C C . HIS B 1 143 ? -2.062 8.914 -9.938 1 95.19 143 HIS B C 1
ATOM 2418 O O . HIS B 1 143 ? -1.236 9.07 -9.039 1 95.19 143 HIS B O 1
ATOM 2424 N N . SER B 1 144 ? -3.148 8.242 -9.812 1 97.44 144 SER B N 1
ATOM 2425 C CA . SER B 1 144 ? -3.463 7.52 -8.586 1 97.44 144 SER B CA 1
ATOM 2426 C C . SER B 1 144 ? -4.07 6.156 -8.883 1 97.44 144 SER B C 1
ATOM 2428 O O . SER B 1 144 ? -4.395 5.855 -10.031 1 97.44 144 SER B O 1
ATOM 2430 N N . ILE B 1 145 ? -4.102 5.277 -7.891 1 97.75 145 ILE B N 1
ATOM 2431 C CA . ILE B 1 145 ? -4.691 3.949 -8.031 1 97.75 145 ILE B CA 1
ATOM 2432 C C . ILE B 1 145 ? -5.688 3.703 -6.898 1 97.75 145 ILE B C 1
ATOM 2434 O O . ILE B 1 145 ? -5.633 4.367 -5.859 1 97.75 145 ILE B O 1
ATOM 2438 N N . PRO B 1 146 ? -6.551 2.766 -7.098 1 95.44 146 PRO B N 1
ATOM 2439 C CA . PRO B 1 146 ? -7.539 2.5 -6.051 1 95.44 146 PRO B CA 1
ATOM 2440 C C . PRO B 1 146 ? -6.988 1.618 -4.93 1 95.44 146 PRO B C 1
ATOM 2442 O O . PRO B 1 146 ? -6.117 0.781 -5.172 1 95.44 146 PRO B O 1
ATOM 2445 N N . LEU B 1 147 ? -7.434 1.885 -3.785 1 98.44 147 LEU B N 1
ATOM 2446 C CA . LEU B 1 147 ? -7.434 0.88 -2.727 1 98.44 147 LEU B CA 1
ATOM 2447 C C . LEU B 1 147 ? -8.703 0.034 -2.781 1 98.44 147 LEU B C 1
ATOM 2449 O O . LEU B 1 147 ? -9.805 0.546 -2.576 1 98.44 147 LEU B O 1
ATOM 2453 N N . LEU B 1 148 ? -8.562 -1.233 -3.08 1 98.25 148 LEU B N 1
ATOM 2454 C CA . LEU B 1 148 ? -9.695 -2.146 -3.141 1 98.25 148 LEU B CA 1
ATOM 2455 C C . LEU B 1 148 ? -10.016 -2.705 -1.758 1 98.25 148 LEU B C 1
ATOM 2457 O O . LEU B 1 148 ? -9.18 -3.359 -1.139 1 98.25 148 LEU B O 1
ATOM 2461 N N . GLU B 1 149 ? -11.188 -2.395 -1.312 1 97.94 149 GLU B N 1
ATOM 2462 C CA . GLU B 1 149 ? -11.648 -2.9 -0.022 1 97.94 149 GLU B CA 1
ATOM 2463 C C . GLU B 1 149 ? -12.531 -4.133 -0.195 1 97.94 149 GLU B C 1
ATOM 2465 O O . GLU B 1 149 ? -13.461 -4.125 -1.011 1 97.94 149 GLU B O 1
ATOM 2470 N N . GLU B 1 150 ? -12.312 -5.098 0.583 1 97.56 150 GLU B N 1
ATOM 2471 C CA . GLU B 1 150 ? -12.977 -6.391 0.433 1 97.56 150 GLU B CA 1
ATOM 2472 C C . GLU B 1 150 ? -14.492 -6.227 0.404 1 97.56 150 GLU B C 1
ATOM 2474 O O . GLU B 1 150 ? -15.172 -6.844 -0.417 1 97.56 150 GLU B O 1
ATOM 2479 N N . GLN B 1 151 ? -15.062 -5.383 1.292 1 95.5 151 GLN B N 1
ATOM 2480 C CA . GLN B 1 151 ? -16.5 -5.305 1.455 1 95.5 151 GLN B CA 1
ATOM 2481 C C . GLN B 1 151 ? -17.172 -4.727 0.207 1 95.5 151 GLN B C 1
ATOM 2483 O O . GLN B 1 151 ? -18.391 -4.801 0.056 1 95.5 151 GLN B O 1
ATOM 2488 N N . TYR B 1 152 ? -16.406 -4.145 -0.745 1 94.75 152 TYR B N 1
ATOM 2489 C CA . TYR B 1 152 ? -16.969 -3.537 -1.94 1 94.75 152 TYR B CA 1
ATOM 2490 C C . TYR B 1 152 ? -16.688 -4.383 -3.176 1 94.75 152 TYR B C 1
ATOM 2492 O O . TYR B 1 152 ? -17.094 -4.035 -4.285 1 94.75 152 TYR B O 1
ATOM 2500 N N . LEU B 1 153 ? -15.906 -5.516 -2.984 1 94.69 153 LEU B N 1
ATOM 2501 C CA . LEU B 1 153 ? -15.656 -6.434 -4.09 1 94.69 153 LEU B CA 1
ATOM 2502 C C . LEU B 1 153 ? -16.875 -7.301 -4.363 1 94.69 153 LEU B C 1
ATOM 2504 O O . LEU B 1 153 ? -17.672 -7.562 -3.457 1 94.69 153 LEU B O 1
ATOM 2508 N N . LYS B 1 154 ? -16.922 -7.773 -5.641 1 90.5 154 LYS B N 1
ATOM 2509 C CA . LYS B 1 154 ? -17.984 -8.703 -5.996 1 90.5 154 LYS B CA 1
ATOM 2510 C C . LYS B 1 154 ? -17.844 -10.023 -5.238 1 90.5 154 LYS B C 1
ATOM 2512 O O . LYS B 1 154 ? -16.734 -10.547 -5.105 1 90.5 154 LYS B O 1
ATOM 2517 N N . SER B 1 155 ? -19 -10.523 -4.715 1 86.38 155 SER B N 1
ATOM 2518 C CA . SER B 1 155 ? -18.984 -11.82 -4.043 1 86.38 155 SER B CA 1
ATOM 2519 C C . SER B 1 155 ? -18.781 -12.953 -5.039 1 86.38 155 SER B C 1
ATOM 2521 O O . SER B 1 155 ? -19 -12.781 -6.238 1 86.38 155 SER B O 1
ATOM 2523 N N . TYR B 1 156 ? -18.281 -14.031 -4.566 1 85.75 156 TYR B N 1
ATOM 2524 C CA . TYR B 1 156 ? -18.094 -15.203 -5.41 1 85.75 156 TYR B CA 1
ATOM 2525 C C . TYR B 1 156 ? -19.422 -15.812 -5.82 1 85.75 156 TYR B C 1
ATOM 2527 O O . TYR B 1 156 ? -20.406 -15.695 -5.102 1 85.75 156 TYR B O 1
#

Organism: NCBI:txid1402861

pLDDT: mean 95.76, std 5.6, range [53.06, 98.94]

Foldseek 3Di:
DDDQAFEKEFEFEDDPQWTKWWWFQDPVGIATEGQMDTDDPPADRVRRHQVSCCQAFVFGKDWAFWLDKDWDDCVVVVQPVHHRTYIYTYTHMYTDPPTDTWGDPDHDPGTDIMDTGRLVCLVVHHYVVPCSVSSVVCVVVVDGHHDDDPVPDDDD/DDDQAFEKEFEFEDDPQWTKWWWFQDPVGIATEGQMDTDDPPADRVRRHQVSCCQAFVFGKDWAFWLDKDWDDCVVVVQPVHHRTYIYTYTHMYTDPPTDTWGDPDHDPGTDIMDTGRLVCLVVHHYVVPCSVSSVVCVVVVDGHHDDDPVPDDDD

InterPro domains:
  IPR000086 NUDIX hydrolase domain [PF00293] (10-125)
  IPR000086 NUDIX hydrolase domain [PS51462] (4-139)
  IPR015797 NUDIX hydrolase-like domain superfamily [SSF55811] (3-140)

Secondary structure (DSSP, 8-state):
--BSSEEEEEEEEEETTEEEEEEEEETTEEEEE-SEEEPPTT--HHHHHHHHHHHHH---EEEEEEEEEEEE-GGGTTTTT-S--EEEEEEEEEEPTT------SS--TTEEEEEEEEGGGGGGS-BSS--HHHHHHHHHH---B-EEEGGGSPP-/--BSSEEEEEEEEEETTEEEEEEEEETTEEEEE-SEEEPPTT--HHHHHHHHHHHHH---EEEEEEEEEEEE-GGGTTTTT-S--EEEEEEEEEEPTT------SS--TTEEEEEEEEGGGGGGS-BSS--HHHHHHHHHH---B-EEEGGGSPP-

Sequence (312 aa):
MMYPIRVRGSALIIENEEVLLVEFRDENGLHYNLPGGGVEHGESLLQAVKREAREEASVDIEVGEVAFLYEYAPHLNYDKYGSVHSLTTIFDCSLREGETPEIPAERDQNQTGVKWVPLDELHTIVLYPNLRKEILAYHQKKHSIPLLEEQYLKSYMMYPIRVRGSALIIENEEVLLVEFRDENGLHYNLPGGGVEHGESLLQAVKREAREEASVDIEVGEVAFLYEYAPHLNYDKYGSVHSLTTIFDCSLREGETPEIPAERDQNQTGVKWVPLDELHTIVLYPNLRKEILAYHQKKHSIPLLEEQYLKSY

Radius of gyration: 20.17 Å; Cα contacts (8 Å, |Δi|>4): 697; chains: 2; bounding box: 40×56×46 Å

Solvent-accessible surface area (backbone atoms only — not comparable to full-atom values): 16665 Å² total; per-residue (Å²): 130,60,26,62,41,42,48,28,21,26,39,45,33,71,55,94,68,18,36,48,28,29,32,33,48,57,97,89,40,73,35,30,27,57,33,38,44,69,46,51,80,95,46,45,62,69,55,30,24,43,51,25,27,31,48,49,26,46,27,58,61,46,83,57,41,33,44,38,34,39,36,41,49,24,88,74,46,77,38,74,90,40,78,72,25,32,40,35,43,32,26,41,29,43,74,38,90,89,56,59,77,35,60,36,90,76,56,63,89,43,54,74,38,52,42,77,41,47,58,93,48,45,87,78,56,49,46,60,71,64,46,57,67,60,50,54,50,35,70,74,64,68,55,56,29,54,70,43,46,54,82,78,46,68,78,134,129,62,27,63,40,42,48,28,23,27,40,45,33,70,55,94,67,17,37,48,30,30,31,32,49,54,97,88,38,74,35,31,27,56,32,39,44,66,46,52,79,94,48,46,64,67,53,32,25,43,50,26,27,30,48,48,25,45,28,57,60,47,80,58,41,34,45,40,36,39,37,43,48,23,86,75,46,78,37,74,90,40,79,72,26,34,40,34,43,31,25,40,28,42,73,38,90,91,56,60,78,35,60,37,91,76,56,62,88,44,54,73,38,52,42,77,40,46,60,91,48,46,86,80,56,50,45,59,71,62,48,56,68,59,51,52,49,35,71,74,65,67,54,56,30,54,70,43,46,55,81,78,46,69,79,130

=== Feature glossary ===
Each block in this record encodes a different view of the same protein. In brief:

Predicted aligned error. PAE(i, j) answers: if I align the predicted and true structures on residue i, how far off (in Å) do I expect residue j to be? A block-diagonal PAE matrix with low values on the blocks and high values off-diagonal is the signature of a multi-domain protein with confidently predicted domains but uncertain inter-domain orientation.

Contact-map, Ramachandran, and PAE plots. Plot images: a contact map (which residues are close in 3D, as an N×N binary image), a Ramachandran scatter (backbone torsion angles, revealing secondary-structure composition at a glance), and — for AlphaFold structures — a PAE heatmap (pairwise prediction confidence).

Backbone torsions (φ/ψ). φ (phi) and ψ (psi) are the two rotatable backbone dihedrals per residue: φ is the C(i-1)–N–Cα–C torsion, ψ is the N–Cα–C–N(i+1) torsion, both in degrees on (−180°, 180°]. α-helical residues cluster near (−60°, −45°); β-strand residues near (−120°, +130°). A Ramachandran plot is simply a scatter of (φ, ψ) for every residue.

Foldseek 3Di. A 3Di character summarizes, for each residue, the relative orientation of the Cα frame of its nearest spatial neighbor. Because it encodes fold topology rather than chemistry, 3Di alignments detect remote structural similarity that sequence alignment misses.

Radius of gyration, Cα contacts, bounding box. Three whole-structure scalars: the radius of gyration (RMS distance of Cα from centroid, in Å), the count of Cα–Cα contacts (pairs closer than 8 Å and separated by more than four residues in sequence — i.e. tertiary, not local, contacts), and the bounding-box dimensions. Together they distinguish compact globular folds from extended fibres or disordered chains.

Sequence. Sequence gives the chain of amino acids in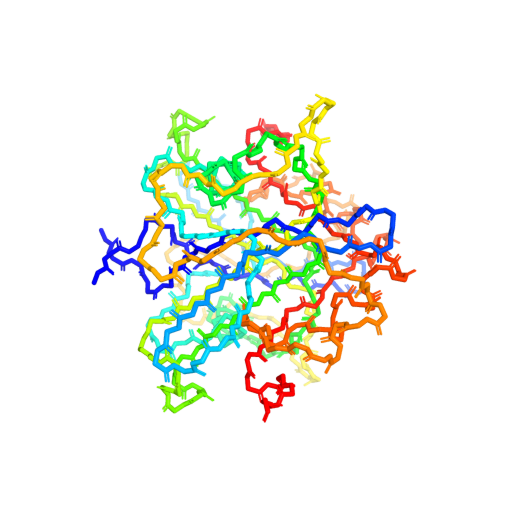 standard one-letter code (A=alanine, C=cysteine, …, Y=tyrosine), read N→C. It is the only feature that is directly encoded by the gene; all structural features are derived from the folded form of this sequence.

mmCIF coordinates. Atomic coordinates in PDBx/mmCIF format — the same representation the Protein Data Bank distributes. Each line of the _atom_site loop places one backbone atom in Cartesian space (units: ångströms, origin: arbitrary).

Secondary structure (3-state, P-SEA). Three-state secondary structure (P-SEA) collapses the eight DSSP classes into helix (a), strand (b), and coil (c). P-SEA assigns these from Cα geometry alone — distances and angles — without requiring backbone oxygens, so it works on any Cα trace.

InterPro / GO / CATH / organism. Functional annotations link the protein to curated databases. InterPro entries identify conserved domains and families by matching the sequence against member-database signatures (Pfam, PROSITE, CDD, …). Gene Ontology (GO) terms describe molecular function, biological process, and cellular component in a controlled vocabulary. CATH places the structure in a hierarchical fold classification (Class/Architecture/Topology/Homologous-superfamily). The organism is the source species.

B-factor. B-factor (Debye–Waller factor) reflects atomic displacement in the crystal lattice. It is an experimental observable (units Å²), not a prediction; low values mean the atom is pinned down, high values mean it moves or is heterogeneous across the crystal.

Rendered structure images. Structure images are PyMOL renders from six orthogonal camera directions. Cartoon representation draws helices as coils and strands as arrows; sticks shows the backbone as bonds; surface shows the solvent-excluded envelope. Rainbow coloring maps sequence position to hue (blue→red, N→C); chain coloring assigns a distinct color per polypeptide.

Solvent-accessible surface area. Solvent-accessible surface area (SASA) is the area in Å² traced out by the centre of a 1.4 Å probe sphere (a water molecule) rolled over the protein's van der Waals surface (Shrake–Rupley / Lee–Richards construction). Buried residues have near-zero SASA; fully exposed residues can exceed 200 Å². The total SASA scales roughly with the number of surface residues.

Secondary structure (8-state, DSSP). The SS8 string is DSSP's per-residue secondary-structure call. α-helix (H) means an i→i+4 H-bond ladder; β-strand (E) means the residue participates in a β-sheet; 3₁₀ (G) and π (I) are tighter and wider helices; T/S are turns/bends; '-' is loop.

pLDDT. For AlphaFold models, the B-factor field carries pLDDT — the model's own estimate of local accuracy on a 0–100 scale. Regions with pLDDT<50 should be treated as essentially unmodeled; they often correspond to intrinsically disordered segments.

Nearest PDB structures. Nearest PDB neighbors are the top structural matches found by Foldseek when searching this structure against the entire Protein Data Bank. Each hit reports a TM-score (0 to 1; >0.5 almost always implies the same fold) and an E-value. These are *structural* homologs — they may share no detectable sequence similarity.